Protein AF-A2G812-F1 (afdb_monomer_lite)

Structure (mmCIF, N/CA/C/O backbone):
data_AF-A2G812-F1
#
_entry.id   AF-A2G812-F1
#
loop_
_atom_site.group_PDB
_atom_site.id
_atom_site.type_symbol
_atom_site.label_atom_id
_atom_site.label_alt_id
_atom_site.label_comp_id
_atom_site.label_asym_id
_atom_site.label_entity_id
_atom_site.label_seq_id
_atom_site.pdbx_PDB_ins_code
_atom_site.Cartn_x
_atom_site.Cartn_y
_atom_site.Cartn_z
_atom_site.occupancy
_atom_site.B_iso_or_equiv
_atom_site.auth_seq_id
_atom_site.auth_comp_id
_atom_site.auth_asym_id
_atom_site.auth_atom_id
_atom_site.pdbx_PDB_model_num
ATOM 1 N N . MET A 1 1 ? 51.734 11.762 -31.014 1.00 43.81 1 MET A N 1
ATOM 2 C CA . MET A 1 1 ? 50.982 11.087 -29.930 1.00 43.81 1 MET A CA 1
ATOM 3 C C . MET A 1 1 ? 51.875 10.677 -28.762 1.00 43.81 1 MET A C 1
ATOM 5 O O . MET A 1 1 ? 51.484 10.942 -27.637 1.00 43.81 1 MET A O 1
ATOM 9 N N . LEU A 1 2 ? 53.076 10.134 -29.000 1.00 36.81 2 LEU A N 1
ATOM 10 C CA . LEU A 1 2 ? 54.017 9.715 -27.944 1.00 36.81 2 LEU A CA 1
ATOM 11 C C . LEU A 1 2 ? 54.437 10.830 -26.955 1.00 36.81 2 LEU A C 1
ATOM 13 O O . LEU A 1 2 ? 54.529 10.582 -25.761 1.00 36.81 2 LEU A O 1
ATOM 17 N N . LEU A 1 3 ? 54.588 12.079 -27.411 1.00 36.97 3 LEU A N 1
ATOM 18 C CA . LEU A 1 3 ? 55.000 13.215 -26.562 1.00 36.97 3 LEU A CA 1
ATOM 19 C C . LEU A 1 3 ? 53.908 13.722 -25.595 1.00 36.97 3 LEU A C 1
ATOM 21 O O . LEU A 1 3 ? 54.221 14.266 -24.543 1.00 36.97 3 LEU A O 1
ATOM 25 N N . ILE A 1 4 ? 52.627 13.533 -25.934 1.00 43.28 4 ILE A N 1
ATOM 26 C CA . ILE A 1 4 ? 51.493 13.957 -25.087 1.00 43.28 4 ILE A CA 1
ATOM 27 C C . ILE A 1 4 ? 51.248 12.929 -23.974 1.00 43.28 4 ILE A C 1
ATOM 29 O O . ILE A 1 4 ? 50.919 13.307 -22.855 1.00 43.28 4 ILE A O 1
ATOM 33 N N . LEU A 1 5 ? 51.486 11.642 -24.254 1.00 40.38 5 LEU A N 1
ATOM 34 C CA . LEU A 1 5 ? 51.419 10.571 -23.255 1.00 40.38 5 LEU A CA 1
ATOM 35 C C . LEU A 1 5 ? 52.590 10.630 -22.260 1.00 40.38 5 LEU A C 1
ATOM 37 O O . LEU A 1 5 ? 52.376 10.413 -21.072 1.00 40.38 5 LEU A O 1
ATOM 41 N N . ALA A 1 6 ? 53.794 11.018 -22.701 1.00 42.47 6 ALA A N 1
ATOM 42 C CA . ALA A 1 6 ? 54.941 11.213 -21.806 1.00 42.47 6 ALA A CA 1
ATOM 43 C C . ALA A 1 6 ? 54.729 12.365 -20.800 1.00 42.47 6 ALA A C 1
ATOM 45 O O . ALA A 1 6 ? 55.117 12.251 -19.641 1.00 42.47 6 ALA A O 1
ATOM 46 N N . LEU A 1 7 ? 54.054 13.448 -21.211 1.00 42.94 7 LEU A N 1
ATOM 47 C CA . LEU A 1 7 ? 53.718 14.569 -20.321 1.00 42.94 7 LEU A CA 1
ATOM 48 C C . LEU A 1 7 ? 52.598 14.232 -19.325 1.00 42.94 7 LEU A C 1
ATOM 50 O O . LEU A 1 7 ? 52.597 14.763 -18.220 1.00 42.94 7 LEU A O 1
ATOM 54 N N . PHE A 1 8 ? 51.679 13.333 -19.689 1.00 45.22 8 PHE A N 1
ATOM 55 C CA . PHE A 1 8 ? 50.648 12.836 -18.773 1.00 45.22 8 PHE A CA 1
ATOM 56 C C . PHE A 1 8 ? 51.218 11.827 -17.761 1.00 45.22 8 PHE A C 1
ATOM 58 O O . PHE A 1 8 ? 50.814 11.829 -16.604 1.00 45.22 8 PHE A O 1
ATOM 65 N N . SER A 1 9 ? 52.206 11.019 -18.166 1.00 43.03 9 SER A N 1
ATOM 66 C CA . SER A 1 9 ? 52.893 10.075 -17.273 1.00 43.03 9 SER A CA 1
ATOM 67 C C . SER A 1 9 ? 53.779 10.768 -16.233 1.00 43.03 9 SER A C 1
ATOM 69 O O . SER A 1 9 ? 53.899 10.255 -15.127 1.00 43.03 9 SER A O 1
ATOM 71 N N . LEU A 1 10 ? 54.379 11.920 -16.559 1.00 43.88 10 LEU A N 1
ATOM 72 C CA . LEU A 1 10 ? 55.191 12.690 -15.605 1.00 43.88 10 LEU A CA 1
ATOM 73 C C . LEU A 1 10 ? 54.342 13.480 -14.593 1.00 43.88 10 LEU A C 1
ATOM 75 O O . LEU A 1 10 ? 54.826 13.823 -13.520 1.00 43.88 10 LEU A O 1
ATOM 79 N N . ALA A 1 11 ? 53.090 13.796 -14.940 1.00 45.25 11 ALA A N 1
ATOM 80 C CA . ALA A 1 11 ? 52.176 14.527 -14.062 1.00 45.25 11 ALA A CA 1
ATOM 81 C C . ALA A 1 11 ? 51.572 13.638 -12.961 1.00 45.25 11 ALA A C 1
ATOM 83 O O . ALA A 1 11 ? 51.227 14.148 -11.903 1.00 45.25 11 ALA A O 1
ATOM 84 N N . ASN A 1 12 ? 51.496 12.323 -13.192 1.00 47.66 12 ASN A N 1
ATOM 85 C CA . ASN A 1 12 ? 50.931 11.353 -12.248 1.00 47.66 12 ASN A CA 1
ATOM 86 C C . ASN A 1 12 ? 51.961 10.732 -11.284 1.00 47.66 12 ASN A C 1
ATOM 88 O O . ASN A 1 12 ? 51.583 9.881 -10.487 1.00 47.66 12 ASN A O 1
ATOM 92 N N . SER A 1 13 ? 53.245 11.108 -11.345 1.00 43.53 13 SER A N 1
ATOM 93 C CA . SER A 1 13 ? 54.305 10.513 -10.509 1.00 43.53 13 SER A CA 1
ATOM 94 C C . SER A 1 13 ? 54.804 11.414 -9.370 1.00 43.53 13 SER A C 1
ATOM 96 O O . SER A 1 13 ? 55.868 11.148 -8.824 1.00 43.53 13 SER A O 1
ATOM 98 N N . TYR A 1 14 ? 54.098 12.501 -9.046 1.00 46.91 14 TYR A N 1
ATOM 99 C CA . TYR A 1 14 ? 54.535 13.502 -8.057 1.00 46.91 14 TYR A CA 1
ATOM 100 C C . TYR A 1 14 ? 53.420 13.876 -7.072 1.00 46.91 14 TYR A C 1
ATOM 102 O O . TYR A 1 14 ? 53.244 15.042 -6.723 1.00 46.91 14 TYR A O 1
ATOM 110 N N . GLU A 1 15 ? 52.646 12.882 -6.646 1.00 47.28 15 GLU A N 1
ATOM 111 C CA . GLU A 1 15 ? 51.591 13.050 -5.647 1.00 47.28 15 GLU A CA 1
ATOM 112 C C . GLU A 1 15 ? 51.888 12.196 -4.411 1.00 47.28 15 GLU A C 1
ATOM 114 O O . GLU A 1 15 ? 51.063 11.409 -3.978 1.00 47.28 15 GLU A O 1
ATOM 119 N N . GLU A 1 16 ? 53.095 12.330 -3.862 1.00 46.75 16 GLU A N 1
ATOM 120 C CA . GLU A 1 16 ? 53.381 11.982 -2.471 1.00 46.75 16 GLU A CA 1
ATOM 121 C C . GLU A 1 16 ? 54.582 12.813 -1.988 1.00 46.75 16 GLU A C 1
ATOM 123 O O . GLU A 1 16 ? 55.588 12.951 -2.684 1.00 46.75 16 GLU A O 1
ATOM 128 N N . ASP A 1 17 ? 54.408 13.387 -0.798 1.00 41.75 17 ASP A N 1
ATOM 129 C CA . ASP A 1 17 ? 55.402 13.998 0.087 1.00 41.75 17 ASP A CA 1
ATOM 130 C C . ASP A 1 17 ? 55.778 15.502 -0.025 1.00 41.75 17 ASP A C 1
ATOM 132 O O . ASP A 1 17 ? 56.361 16.013 -0.978 1.00 41.75 17 ASP A O 1
ATOM 136 N N . TYR A 1 18 ? 55.491 16.167 1.105 1.00 42.47 18 TYR A N 1
ATOM 137 C CA . TYR A 1 18 ? 55.940 17.462 1.637 1.00 42.47 18 TYR A CA 1
ATOM 138 C C . TYR A 1 18 ? 55.363 18.781 1.084 1.00 42.47 18 TYR A C 1
ATOM 140 O O . TYR A 1 18 ? 55.894 19.466 0.210 1.00 42.47 18 TYR A O 1
ATOM 148 N N . PHE A 1 19 ? 54.310 19.214 1.789 1.00 49.81 19 PHE A N 1
ATOM 149 C CA . PHE A 1 19 ? 53.976 20.610 2.078 1.00 49.81 19 PHE A CA 1
ATOM 150 C C . PHE A 1 19 ? 55.204 21.377 2.610 1.00 49.81 19 PHE A C 1
ATOM 152 O O . PHE A 1 19 ? 55.874 20.879 3.510 1.00 49.81 19 PHE A O 1
ATOM 159 N N . MET A 1 20 ? 55.406 22.604 2.102 1.00 46.94 20 MET A N 1
ATOM 160 C CA . MET A 1 20 ? 56.191 23.744 2.646 1.00 46.94 20 MET A CA 1
ATOM 161 C C . MET A 1 20 ? 57.204 24.430 1.694 1.00 46.94 20 MET A C 1
ATOM 163 O O . MET A 1 20 ? 57.990 25.256 2.144 1.00 46.94 20 MET A O 1
ATOM 167 N N . GLU A 1 21 ? 57.130 24.239 0.368 1.00 51.22 21 GLU A N 1
ATOM 168 C CA . GLU A 1 21 ? 57.882 25.081 -0.603 1.00 51.22 21 GLU A CA 1
ATOM 169 C C . GLU A 1 21 ? 57.055 25.476 -1.857 1.00 51.22 21 GLU A C 1
ATOM 171 O O . GLU A 1 21 ? 57.544 25.677 -2.973 1.00 51.22 21 GLU A O 1
ATOM 176 N N . GLU A 1 22 ? 55.736 25.591 -1.683 1.00 50.50 22 GLU A N 1
ATOM 177 C CA . GLU A 1 22 ? 54.753 25.475 -2.772 1.00 50.50 22 GLU A CA 1
ATOM 178 C C . GLU A 1 22 ? 54.627 26.698 -3.707 1.00 50.50 22 GLU A C 1
ATOM 180 O O . GLU A 1 22 ? 54.170 26.573 -4.846 1.00 50.50 22 GLU A O 1
ATOM 185 N N . ASN A 1 23 ? 55.055 27.895 -3.293 1.00 57.88 23 ASN A N 1
ATOM 186 C CA . ASN A 1 23 ? 54.782 29.122 -4.061 1.00 57.88 23 ASN A CA 1
ATOM 187 C C . ASN A 1 23 ? 55.841 29.444 -5.131 1.00 57.88 23 ASN A C 1
ATOM 189 O O . ASN A 1 23 ? 55.522 30.038 -6.170 1.00 57.88 23 ASN A O 1
ATOM 193 N N . GLY A 1 24 ? 57.096 29.038 -4.916 1.00 63.38 24 GLY A N 1
ATOM 194 C CA . GLY A 1 24 ? 58.199 29.276 -5.852 1.00 63.38 24 GLY A CA 1
ATOM 195 C C . GLY A 1 24 ? 58.202 28.287 -7.019 1.00 63.38 24 GLY A C 1
ATOM 196 O O . GLY A 1 24 ? 58.285 28.691 -8.188 1.00 63.38 24 GLY A O 1
ATOM 197 N N . LEU A 1 25 ? 58.049 26.995 -6.710 1.00 55.75 25 LEU A N 1
ATOM 198 C CA . LEU A 1 25 ? 58.062 25.921 -7.703 1.00 55.75 25 LEU A CA 1
ATOM 199 C C . LEU A 1 25 ? 56.838 25.990 -8.626 1.00 55.75 25 LEU A C 1
ATOM 201 O O . LEU A 1 25 ? 56.998 25.953 -9.846 1.00 55.75 25 LEU A O 1
ATOM 205 N N . ARG A 1 26 ? 55.630 26.216 -8.080 1.00 56.16 26 ARG A N 1
ATOM 206 C CA . ARG A 1 26 ? 54.396 26.368 -8.879 1.00 56.16 26 ARG A CA 1
ATOM 207 C C . ARG A 1 26 ? 54.470 27.536 -9.861 1.00 56.16 26 ARG A C 1
ATOM 209 O O . ARG A 1 26 ? 54.040 27.396 -11.007 1.00 56.16 26 ARG A O 1
ATOM 216 N N . LYS A 1 27 ? 55.057 28.679 -9.475 1.00 63.03 27 LYS A N 1
ATOM 217 C CA . LYS A 1 27 ? 55.262 29.816 -10.397 1.00 63.03 27 LYS A CA 1
ATOM 218 C C . LYS A 1 27 ? 56.242 29.474 -11.522 1.00 63.03 27 LYS A C 1
ATOM 220 O O . LYS A 1 27 ? 55.971 29.815 -12.676 1.00 63.03 27 LYS A O 1
ATOM 225 N N . LYS A 1 28 ? 57.353 28.794 -11.214 1.00 68.56 28 LYS A N 1
ATOM 226 C CA . LYS A 1 28 ? 58.337 28.358 -12.223 1.00 68.56 28 LYS A CA 1
ATOM 227 C C . LYS A 1 28 ? 57.743 27.318 -13.179 1.00 68.56 28 LYS A C 1
ATOM 229 O O . LYS A 1 28 ? 57.865 27.493 -14.390 1.00 68.56 28 LYS A O 1
ATOM 234 N N . LEU A 1 29 ? 57.019 26.326 -12.658 1.00 59.91 29 LEU A N 1
ATOM 235 C CA . LEU A 1 29 ? 56.300 25.316 -13.441 1.00 59.91 29 LEU A CA 1
ATOM 236 C C . LEU A 1 29 ? 55.238 25.951 -14.341 1.00 59.91 29 LEU A C 1
ATOM 238 O O . LEU A 1 29 ? 55.250 25.722 -15.546 1.00 59.91 29 LEU A O 1
ATOM 242 N N . LYS A 1 30 ? 54.384 26.839 -13.819 1.00 62.38 30 LYS A N 1
ATOM 243 C CA . LYS A 1 30 ? 53.360 27.529 -14.624 1.00 62.38 30 LYS A CA 1
ATOM 244 C C . LYS A 1 30 ? 53.982 28.364 -15.750 1.00 62.38 30 LYS A C 1
ATOM 246 O O . LYS A 1 30 ? 53.477 28.361 -16.872 1.00 62.38 30 LYS A O 1
ATOM 251 N N . LYS A 1 31 ? 55.114 29.031 -15.488 1.00 70.94 31 LYS A N 1
ATOM 252 C CA . LYS A 1 31 ? 55.869 29.782 -16.505 1.00 70.94 31 LYS A CA 1
ATOM 253 C C . LYS A 1 31 ? 56.491 28.853 -17.555 1.00 70.94 31 LYS A C 1
ATOM 255 O O . LYS A 1 31 ? 56.443 29.179 -18.740 1.00 70.94 31 LYS A O 1
ATOM 260 N N . ALA A 1 32 ? 57.018 27.697 -17.148 1.00 65.75 32 ALA A N 1
ATOM 261 C CA . ALA A 1 32 ? 57.543 26.679 -18.056 1.00 65.75 32 ALA A CA 1
ATOM 262 C C . ALA A 1 32 ? 56.437 26.072 -18.938 1.00 65.75 32 ALA A C 1
ATOM 264 O O . ALA A 1 32 ? 56.604 26.019 -20.154 1.00 65.75 32 ALA A O 1
ATOM 265 N N . PHE A 1 33 ? 55.276 25.734 -18.367 1.00 60.00 33 PHE A N 1
ATOM 266 C CA . PHE A 1 33 ? 54.109 25.242 -19.107 1.00 60.00 33 PHE A CA 1
ATOM 267 C C . PHE A 1 33 ? 53.562 26.272 -20.096 1.00 60.00 33 PHE A C 1
ATOM 269 O O . PHE A 1 33 ? 53.269 25.922 -21.234 1.00 60.00 33 PHE A O 1
ATOM 276 N N . MET A 1 34 ? 53.485 27.552 -19.719 1.00 66.50 34 MET A N 1
ATOM 277 C CA . MET A 1 34 ? 53.069 28.616 -20.643 1.00 66.50 34 MET A CA 1
ATOM 278 C C . MET A 1 34 ? 54.060 28.785 -21.803 1.00 66.50 34 MET A C 1
ATOM 280 O O . MET A 1 34 ? 53.653 28.947 -22.953 1.00 66.50 34 MET A O 1
ATOM 284 N N . LYS A 1 35 ? 55.368 28.694 -21.528 1.00 68.50 35 LYS A N 1
ATOM 285 C CA . LYS A 1 35 ? 56.416 28.791 -22.555 1.00 68.50 35 LYS A CA 1
ATOM 286 C C . LYS A 1 35 ? 56.406 27.572 -23.487 1.00 68.50 35 LYS A C 1
ATOM 288 O O . LYS A 1 35 ? 56.513 27.739 -24.701 1.00 68.50 35 LYS A O 1
ATOM 293 N N . ALA A 1 36 ? 56.203 26.375 -22.936 1.00 58.41 36 ALA A N 1
ATOM 294 C CA . ALA A 1 36 ? 56.034 25.136 -23.691 1.00 58.41 36 ALA A CA 1
ATOM 295 C C . ALA A 1 36 ? 54.750 25.162 -24.535 1.00 58.41 36 ALA A C 1
ATOM 297 O O . ALA A 1 36 ? 54.796 24.843 -25.719 1.00 58.41 36 ALA A O 1
ATOM 298 N N . GLY A 1 37 ? 53.632 25.642 -23.983 1.00 60.81 37 GLY A N 1
ATOM 299 C CA . GLY A 1 37 ? 52.378 25.841 -24.710 1.00 60.81 37 GLY A CA 1
ATOM 300 C C . GLY A 1 37 ? 52.534 26.814 -25.880 1.00 60.81 37 GLY A C 1
ATOM 301 O O . GLY A 1 37 ? 52.096 26.522 -26.991 1.00 60.81 37 GLY A O 1
ATOM 302 N N . HIS A 1 38 ? 53.250 27.925 -25.681 1.00 67.50 38 HIS A N 1
ATOM 303 C CA . HIS A 1 38 ? 53.577 28.853 -26.764 1.00 67.50 38 HIS A CA 1
ATOM 304 C C . HIS A 1 38 ? 54.480 28.234 -27.836 1.00 67.50 38 HIS A C 1
ATOM 306 O O . HIS A 1 38 ? 54.277 28.493 -29.024 1.00 67.50 38 HIS A O 1
ATOM 312 N N . ALA A 1 39 ? 55.460 27.416 -27.445 1.00 63.28 39 ALA A N 1
ATOM 313 C CA . ALA A 1 39 ? 56.329 26.710 -28.383 1.00 63.28 39 ALA A CA 1
ATOM 314 C C . ALA A 1 39 ? 55.543 25.671 -29.199 1.00 63.28 39 ALA A C 1
ATOM 316 O O . ALA A 1 39 ? 55.627 25.668 -30.425 1.00 63.28 39 ALA A O 1
ATOM 317 N N . VAL A 1 40 ? 54.698 24.868 -28.548 1.00 56.31 40 VAL A N 1
ATOM 318 C CA . VAL A 1 40 ? 53.800 23.903 -29.202 1.00 56.31 40 VAL A CA 1
ATOM 319 C C . VAL A 1 40 ? 52.823 24.613 -30.137 1.00 56.31 40 VAL A C 1
ATOM 321 O O . VAL A 1 40 ? 52.596 24.147 -31.252 1.00 56.31 40 VAL A O 1
ATOM 324 N N . HIS A 1 41 ? 52.296 25.775 -29.745 1.00 64.88 41 HIS A N 1
ATOM 325 C CA . HIS A 1 41 ? 51.412 26.553 -30.605 1.00 64.88 41 HIS A CA 1
ATOM 326 C C . HIS A 1 41 ? 52.142 27.108 -31.835 1.00 64.88 41 HIS A C 1
ATOM 328 O O . HIS A 1 41 ? 51.621 27.007 -32.945 1.00 64.88 41 HIS A O 1
ATOM 334 N N . LYS A 1 42 ? 53.372 27.620 -31.677 1.00 67.56 42 LYS A N 1
ATOM 335 C CA . LYS A 1 42 ? 54.209 28.071 -32.803 1.00 67.56 42 LYS A CA 1
ATOM 336 C C . LYS A 1 42 ? 54.554 26.927 -33.753 1.00 67.56 42 LYS A C 1
ATOM 338 O O . LYS A 1 42 ? 54.420 27.096 -34.963 1.00 67.56 42 LYS A O 1
ATOM 343 N N . VAL A 1 43 ? 54.931 25.761 -33.225 1.00 61.16 43 VAL A N 1
ATOM 344 C CA . VAL A 1 43 ? 55.205 24.560 -34.029 1.00 61.16 43 VAL A CA 1
ATOM 345 C C . VAL A 1 43 ? 53.936 24.099 -34.744 1.00 61.16 43 VAL A C 1
ATOM 347 O O . VAL A 1 43 ? 53.963 23.887 -35.952 1.00 61.16 43 VAL A O 1
ATOM 350 N N . GLY A 1 44 ? 52.795 24.049 -34.054 1.00 55.06 44 GLY A N 1
ATOM 351 C CA . GLY A 1 44 ? 51.500 23.745 -34.663 1.00 55.06 44 GLY A CA 1
ATOM 352 C C . GLY A 1 44 ? 51.123 24.735 -35.768 1.00 55.06 44 GLY A C 1
ATOM 353 O O . GLY A 1 44 ? 50.632 24.330 -36.818 1.00 55.06 44 GLY A O 1
ATOM 354 N N . HIS A 1 45 ? 51.419 26.024 -35.588 1.00 67.12 45 HIS A N 1
ATOM 355 C CA . HIS A 1 45 ? 51.162 27.059 -36.586 1.00 67.12 45 HIS A CA 1
ATOM 356 C C . HIS A 1 45 ? 52.117 26.968 -37.791 1.00 67.12 45 HIS A C 1
ATOM 358 O O . HIS A 1 45 ? 51.704 27.241 -38.922 1.00 67.12 45 HIS A O 1
ATOM 364 N N . ALA A 1 46 ? 53.374 26.570 -37.581 1.00 63.19 46 ALA A N 1
ATOM 365 C CA . ALA A 1 46 ? 54.344 26.320 -38.646 1.00 63.19 46 ALA A CA 1
ATOM 366 C C . ALA A 1 46 ? 53.966 25.070 -39.456 1.00 63.19 46 ALA A C 1
ATOM 368 O O . ALA A 1 46 ? 53.854 25.136 -40.679 1.00 63.19 46 ALA A O 1
ATOM 369 N N . VAL A 1 47 ? 53.639 23.967 -38.777 1.00 52.25 47 VAL A N 1
ATOM 370 C CA . VAL A 1 47 ? 53.124 22.742 -39.403 1.00 52.25 47 VAL A CA 1
ATOM 371 C C . VAL A 1 47 ? 51.820 23.030 -40.140 1.00 52.25 47 VAL A C 1
ATOM 373 O O . VAL A 1 47 ? 51.652 22.580 -41.269 1.00 52.25 47 VAL A O 1
ATOM 376 N N . HIS A 1 48 ? 50.916 23.842 -39.582 1.00 58.62 48 HIS A N 1
ATOM 377 C CA . HIS A 1 48 ? 49.711 24.274 -40.288 1.00 58.62 48 HIS A CA 1
ATOM 378 C C . HIS A 1 48 ? 50.053 25.095 -41.537 1.00 58.62 48 HIS A C 1
ATOM 380 O O . HIS A 1 48 ? 49.464 24.860 -42.583 1.00 58.62 48 HIS A O 1
ATOM 386 N N . LYS A 1 49 ? 51.023 26.018 -41.486 1.00 65.12 49 LYS A N 1
ATOM 387 C CA . LYS A 1 49 ? 51.458 26.780 -42.672 1.00 65.12 49 LYS A CA 1
ATOM 388 C C . LYS A 1 49 ? 52.048 25.890 -43.771 1.00 65.12 49 LYS A C 1
ATOM 390 O O . LYS A 1 49 ? 51.795 26.179 -44.933 1.00 65.12 49 LYS A O 1
ATOM 395 N N . ILE A 1 50 ? 52.762 24.819 -43.420 1.00 62.84 50 ILE A N 1
ATOM 396 C CA . ILE A 1 50 ? 53.360 23.865 -44.375 1.00 62.84 50 ILE A CA 1
ATOM 397 C C . ILE A 1 50 ? 52.310 22.888 -44.923 1.00 62.84 50 ILE A C 1
ATOM 399 O O . ILE A 1 50 ? 52.262 22.604 -46.116 1.00 62.84 50 ILE A O 1
ATOM 403 N N . THR A 1 51 ? 51.410 22.402 -44.070 1.00 49.06 51 THR A N 1
ATOM 404 C CA . THR A 1 51 ? 50.386 21.421 -44.460 1.00 49.06 51 THR A CA 1
ATOM 405 C C . THR A 1 51 ? 49.196 22.060 -45.165 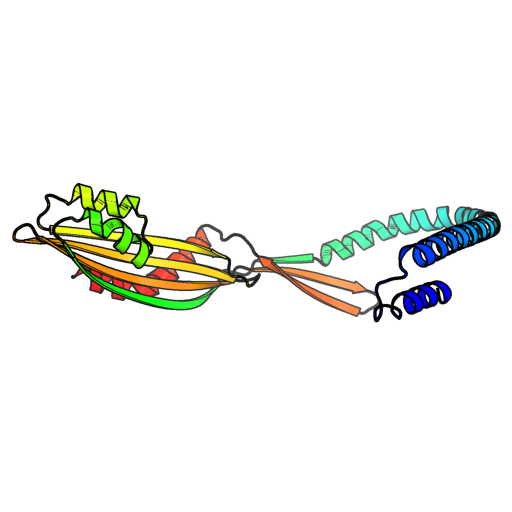1.00 49.06 51 THR A C 1
ATOM 407 O O . THR A 1 51 ? 48.587 21.421 -46.015 1.00 49.06 51 THR A O 1
ATOM 410 N N . LYS A 1 52 ? 48.844 23.317 -44.879 1.00 60.84 52 LYS A N 1
ATOM 411 C CA . LYS A 1 52 ? 47.731 24.045 -45.513 1.00 60.84 52 LYS A CA 1
ATOM 412 C C . LYS A 1 52 ? 47.835 24.145 -47.046 1.00 60.84 52 LYS A C 1
ATOM 414 O O . LYS A 1 52 ? 46.814 23.899 -47.687 1.00 60.84 52 LYS A O 1
ATOM 419 N N . PRO A 1 53 ? 48.981 24.472 -47.674 1.00 65.00 53 PRO A N 1
ATOM 420 C CA . PRO A 1 53 ? 49.103 24.500 -49.133 1.00 65.00 53 PRO A CA 1
ATOM 421 C C . PRO A 1 53 ? 49.050 23.111 -49.774 1.00 65.00 53 PRO A C 1
ATOM 423 O O . PRO A 1 53 ? 48.675 23.029 -50.933 1.00 65.00 53 PRO A O 1
ATOM 426 N N . ILE A 1 54 ? 49.339 22.034 -49.035 1.00 60.72 54 ILE A N 1
ATOM 427 C CA . ILE A 1 54 ? 49.238 20.644 -49.518 1.00 60.72 54 ILE A CA 1
ATOM 428 C C . ILE A 1 54 ? 47.810 20.108 -49.328 1.00 60.72 54 ILE A C 1
ATOM 430 O O . ILE A 1 54 ? 47.201 19.529 -50.222 1.00 60.72 54 ILE A O 1
ATOM 434 N N . THR A 1 55 ? 47.215 20.364 -48.166 1.00 56.06 55 THR A N 1
ATOM 435 C CA . THR A 1 55 ? 45.866 19.902 -47.819 1.00 56.06 55 THR A CA 1
ATOM 436 C C . THR A 1 55 ? 44.774 20.675 -48.547 1.00 56.06 55 THR A C 1
ATOM 438 O O . THR A 1 55 ? 43.751 20.086 -48.866 1.00 56.06 55 THR A O 1
ATOM 441 N N . ARG A 1 56 ? 44.951 21.967 -48.858 1.00 67.31 56 ARG A N 1
ATOM 442 C CA . ARG A 1 56 ? 43.968 22.765 -49.618 1.00 67.31 56 ARG A CA 1
ATOM 443 C C . ARG A 1 56 ? 43.676 22.232 -51.029 1.00 67.31 56 ARG A C 1
ATOM 445 O O . ARG A 1 56 ? 42.491 22.107 -51.334 1.00 67.31 56 ARG A O 1
ATOM 452 N N . PRO A 1 57 ? 44.662 21.941 -51.897 1.00 68.38 57 PRO A N 1
ATOM 453 C CA . PRO A 1 57 ? 44.408 21.390 -53.226 1.00 68.38 57 PRO A CA 1
ATOM 454 C C . PRO A 1 57 ? 43.838 19.977 -53.135 1.00 68.38 57 PRO A C 1
ATOM 456 O O . PRO A 1 57 ? 42.828 19.702 -53.774 1.00 68.38 57 PRO A O 1
ATOM 459 N N . ILE A 1 58 ? 44.364 19.133 -52.241 1.00 60.38 58 ILE A N 1
ATOM 460 C CA . ILE A 1 58 ? 43.804 17.797 -51.987 1.00 60.38 58 ILE A CA 1
ATOM 461 C C . ILE A 1 58 ? 42.348 17.908 -51.527 1.00 60.38 58 ILE A C 1
ATOM 463 O O . ILE A 1 58 ? 41.486 17.206 -52.042 1.00 60.38 58 ILE A O 1
ATOM 467 N N . GLN A 1 59 ? 42.019 18.834 -50.623 1.00 58.88 59 GLN A N 1
ATOM 468 C CA . GLN A 1 59 ? 40.640 19.109 -50.217 1.00 58.88 59 GLN A CA 1
ATOM 469 C C . GLN A 1 59 ? 39.793 19.667 -51.361 1.00 58.88 59 GLN A C 1
ATOM 471 O O . GLN A 1 59 ? 38.611 19.356 -51.417 1.00 58.88 59 GLN A O 1
ATOM 476 N N . LYS A 1 60 ? 40.339 20.491 -52.261 1.00 67.12 60 LYS A N 1
ATOM 477 C CA . LYS A 1 60 ? 39.607 20.989 -53.438 1.00 67.12 60 LYS A CA 1
ATOM 478 C C . LYS A 1 60 ? 39.290 19.870 -54.431 1.00 67.12 60 LYS A C 1
ATOM 480 O O . LYS A 1 60 ? 38.201 19.890 -54.985 1.00 67.12 60 LYS A O 1
ATOM 485 N N . ILE A 1 61 ? 40.186 18.897 -54.597 1.00 65.44 61 ILE A N 1
ATOM 486 C CA . ILE A 1 61 ? 39.997 17.724 -55.466 1.00 65.44 61 ILE A CA 1
ATOM 487 C C . ILE A 1 61 ? 39.052 16.707 -54.810 1.00 65.44 61 ILE A C 1
ATOM 489 O O . ILE A 1 61 ? 38.152 16.172 -55.447 1.00 65.44 61 ILE A O 1
ATOM 493 N N . THR A 1 62 ? 39.195 16.474 -53.505 1.00 50.00 62 THR A N 1
ATOM 494 C CA . THR A 1 62 ? 38.411 15.458 -52.784 1.00 50.00 62 THR A CA 1
ATOM 495 C C . THR A 1 62 ? 37.032 15.948 -52.349 1.00 50.00 62 THR A C 1
ATOM 497 O O . THR A 1 62 ? 36.091 15.165 -52.371 1.00 50.00 62 THR A O 1
ATOM 500 N N . LYS A 1 63 ? 36.832 17.227 -51.996 1.00 67.75 63 LYS A N 1
ATOM 501 C CA . LYS A 1 63 ? 35.508 17.773 -51.615 1.00 67.75 63 LYS A CA 1
ATOM 502 C C . LYS A 1 63 ? 34.391 17.515 -52.636 1.00 67.75 63 LYS A C 1
ATOM 504 O O . LYS A 1 63 ? 33.312 17.129 -52.177 1.00 67.75 63 LYS A O 1
ATOM 509 N N . PRO A 1 64 ? 34.574 17.735 -53.954 1.00 69.50 64 PRO A N 1
ATOM 510 C CA . PRO A 1 64 ? 33.526 17.482 -54.939 1.00 69.50 64 PRO A CA 1
ATOM 511 C C . PRO A 1 64 ? 33.215 15.993 -55.103 1.00 69.50 64 PRO A C 1
ATOM 513 O O . PRO A 1 64 ? 32.109 15.685 -55.512 1.00 69.50 64 PRO A O 1
AT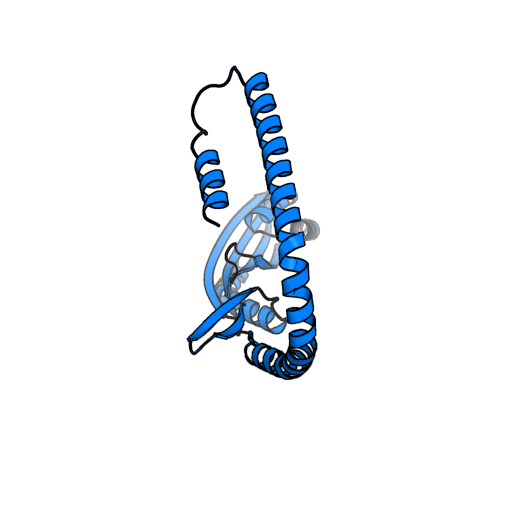OM 516 N N . ILE A 1 65 ? 34.120 15.088 -54.716 1.00 67.94 65 ILE A N 1
ATOM 517 C CA . ILE A 1 65 ? 33.905 13.630 -54.718 1.00 67.94 65 ILE A CA 1
ATOM 518 C C . ILE A 1 65 ? 33.256 13.177 -53.399 1.00 67.94 65 ILE A C 1
ATOM 520 O O . ILE A 1 65 ? 32.278 12.436 -53.372 1.00 67.94 65 ILE A O 1
ATOM 524 N N . VAL A 1 66 ? 33.742 13.685 -52.267 1.00 65.56 66 VAL A N 1
ATOM 525 C CA . VAL A 1 66 ? 33.273 13.312 -50.927 1.00 65.56 66 VAL A CA 1
ATOM 526 C C . VAL A 1 66 ? 31.868 13.850 -50.649 1.00 65.56 66 VAL A C 1
ATOM 528 O O . VAL A 1 66 ? 31.084 13.179 -49.984 1.00 65.56 66 VAL A O 1
ATOM 531 N N . LYS A 1 67 ? 31.504 15.044 -51.140 1.00 70.62 67 LYS A N 1
ATOM 532 C CA . LYS A 1 67 ? 30.148 15.605 -50.969 1.00 70.62 67 LYS A CA 1
ATOM 533 C C . LYS A 1 67 ? 29.035 14.716 -51.554 1.00 70.62 67 LYS A C 1
ATOM 535 O O . LYS A 1 67 ? 28.104 14.427 -50.799 1.00 70.62 67 LYS A O 1
ATOM 540 N N . PRO A 1 68 ? 29.070 14.306 -52.836 1.00 69.81 68 PRO A N 1
ATOM 541 C CA . PRO A 1 68 ? 28.039 13.453 -53.421 1.00 69.81 68 PRO A CA 1
ATOM 542 C C . PRO A 1 68 ? 28.035 12.065 -52.783 1.00 69.81 68 PRO A C 1
ATOM 544 O O . PRO A 1 68 ? 26.969 11.600 -52.392 1.00 69.81 68 PRO A O 1
ATOM 547 N N . VAL A 1 69 ? 29.205 11.466 -52.532 1.00 69.94 69 VAL A N 1
ATOM 548 C CA . VAL A 1 69 ? 29.298 10.186 -51.807 1.00 69.94 69 VAL A CA 1
ATOM 549 C C . VAL A 1 69 ? 28.667 10.300 -50.417 1.00 69.94 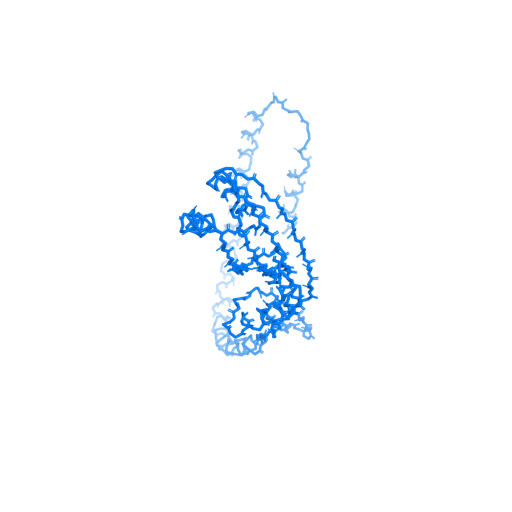69 VAL A C 1
ATOM 551 O O . VAL A 1 69 ? 27.853 9.471 -50.029 1.00 69.94 69 VAL A O 1
ATOM 554 N N . ARG A 1 70 ? 28.940 11.372 -49.668 1.00 67.38 70 ARG A N 1
ATOM 555 C CA . ARG A 1 70 ? 28.323 11.598 -48.352 1.00 67.38 70 ARG A CA 1
ATOM 556 C C . ARG A 1 70 ? 26.815 11.826 -48.448 1.00 67.38 70 ARG A C 1
ATOM 558 O O . ARG A 1 70 ? 26.102 11.388 -47.550 1.00 67.38 70 ARG A O 1
ATOM 565 N N . LYS A 1 71 ? 26.321 12.490 -49.500 1.00 69.44 71 LYS A N 1
ATOM 566 C CA . LYS A 1 71 ? 24.878 12.646 -49.756 1.00 69.44 71 LYS A CA 1
ATOM 567 C C . LYS A 1 71 ? 24.203 11.308 -50.070 1.00 69.44 71 LYS A C 1
ATOM 569 O O . LYS A 1 71 ? 23.096 11.109 -49.591 1.00 69.44 71 LYS A O 1
ATOM 574 N N . LEU A 1 72 ? 24.873 10.401 -50.784 1.00 67.12 72 LEU A N 1
ATOM 575 C CA . LEU A 1 72 ? 24.376 9.052 -51.091 1.00 67.12 72 LEU A CA 1
ATOM 576 C C . LEU A 1 72 ? 24.432 8.113 -49.877 1.00 67.12 72 LEU A C 1
ATOM 578 O O . LEU A 1 72 ? 23.499 7.361 -49.618 1.00 67.12 72 LEU A O 1
ATOM 582 N N . VAL A 1 73 ? 25.496 8.195 -49.076 1.00 69.31 73 VAL A N 1
ATOM 583 C CA . VAL A 1 73 ? 25.693 7.320 -47.909 1.00 69.31 73 VAL A CA 1
ATOM 584 C C . VAL A 1 73 ? 24.868 7.774 -46.700 1.00 69.31 73 VAL A C 1
ATOM 586 O O . VAL A 1 73 ? 24.511 6.952 -45.862 1.00 69.31 73 VAL A O 1
ATOM 589 N N . ARG A 1 74 ? 24.524 9.065 -46.574 1.00 71.81 74 ARG A N 1
ATOM 590 C CA . ARG A 1 74 ? 23.719 9.584 -45.450 1.00 71.81 74 ARG A CA 1
ATOM 591 C C . ARG A 1 74 ? 22.336 8.923 -45.307 1.00 71.81 74 ARG A C 1
ATOM 593 O O . ARG A 1 74 ? 22.042 8.528 -44.180 1.00 71.81 74 ARG A O 1
ATOM 600 N N . PRO A 1 75 ? 21.499 8.785 -46.356 1.00 68.19 75 PRO A N 1
ATOM 601 C CA . PRO A 1 75 ? 20.210 8.104 -46.241 1.00 68.19 75 PRO A CA 1
ATOM 602 C C . PRO A 1 75 ? 20.382 6.620 -45.914 1.00 68.19 75 PRO A C 1
ATOM 604 O O . PRO A 1 75 ? 19.687 6.130 -45.036 1.00 68.19 75 PRO A O 1
ATOM 607 N N . ILE A 1 76 ? 21.368 5.939 -46.509 1.00 66.44 76 ILE A N 1
ATOM 608 C CA . ILE A 1 76 ? 21.676 4.529 -46.212 1.00 66.44 76 ILE A CA 1
ATOM 609 C C . ILE A 1 76 ? 22.099 4.366 -44.747 1.00 66.44 76 ILE A C 1
ATOM 611 O O . ILE A 1 76 ? 21.585 3.511 -44.036 1.00 66.44 76 ILE A O 1
ATOM 615 N N . ARG A 1 77 ? 22.991 5.231 -44.254 1.00 64.81 77 ARG A N 1
ATOM 616 C CA . ARG A 1 77 ? 23.436 5.228 -42.856 1.00 64.81 77 ARG A CA 1
ATOM 617 C C . ARG A 1 77 ? 22.290 5.518 -41.890 1.00 64.81 77 ARG A C 1
ATOM 619 O O . ARG A 1 77 ? 22.239 4.899 -40.834 1.00 64.81 77 ARG A O 1
ATOM 626 N N . LYS A 1 78 ? 21.400 6.454 -42.235 1.00 64.38 78 LYS A N 1
ATOM 627 C CA . LYS A 1 78 ? 20.217 6.771 -41.428 1.00 64.38 78 LYS A CA 1
ATOM 628 C C . LYS A 1 78 ? 19.251 5.584 -41.399 1.00 64.38 78 LYS A C 1
ATOM 630 O O . LYS A 1 78 ? 18.865 5.153 -40.330 1.00 64.38 78 LYS A O 1
ATOM 635 N N . TRP A 1 79 ? 18.976 4.984 -42.551 1.00 63.81 79 TRP A N 1
ATOM 636 C CA . TRP A 1 79 ? 18.107 3.818 -42.680 1.00 63.81 79 TRP A CA 1
ATOM 637 C C . TRP A 1 79 ? 18.633 2.580 -41.942 1.00 63.81 79 TRP A C 1
ATOM 639 O O . TRP A 1 79 ? 17.857 1.865 -41.317 1.00 63.81 79 TRP A O 1
ATOM 649 N N . ILE A 1 80 ? 19.952 2.348 -41.959 1.00 64.19 80 ILE A N 1
ATOM 650 C CA . ILE A 1 80 ? 20.591 1.299 -41.148 1.00 64.19 80 ILE A CA 1
ATOM 651 C C . ILE A 1 80 ? 20.412 1.603 -39.655 1.00 64.19 80 ILE A C 1
ATOM 653 O O . ILE A 1 80 ? 20.090 0.704 -38.891 1.00 64.19 80 ILE A O 1
ATOM 657 N N . HIS A 1 81 ? 20.581 2.862 -39.239 1.00 61.38 81 HIS A N 1
ATOM 658 C CA . HIS A 1 81 ? 20.434 3.247 -37.836 1.00 61.38 81 HIS A CA 1
ATOM 659 C C . HIS A 1 81 ? 18.985 3.152 -37.335 1.00 61.38 81 HIS A C 1
ATOM 661 O O . HIS A 1 81 ? 18.764 2.683 -36.223 1.00 61.38 81 HIS A O 1
ATOM 667 N N . ASP A 1 82 ? 18.017 3.543 -38.167 1.00 59.91 82 ASP A N 1
ATOM 668 C CA . ASP A 1 82 ? 16.590 3.550 -37.834 1.00 59.91 82 ASP A CA 1
ATOM 669 C C . ASP A 1 82 ? 16.008 2.119 -37.787 1.00 59.91 82 ASP A C 1
ATOM 671 O O . ASP A 1 82 ? 15.136 1.837 -36.972 1.00 59.91 82 ASP A O 1
ATOM 675 N N . ARG A 1 83 ? 16.514 1.175 -38.603 1.00 60.09 83 ARG A N 1
ATOM 676 C CA . ARG A 1 83 ? 16.123 -0.253 -38.533 1.00 60.09 83 ARG A CA 1
ATOM 677 C C . ARG A 1 83 ? 16.643 -0.981 -37.297 1.00 60.09 83 ARG A C 1
ATOM 679 O O . ARG A 1 83 ? 16.085 -2.003 -36.907 1.00 60.09 83 ARG A O 1
ATOM 686 N N . ASP A 1 84 ? 17.733 -0.488 -36.732 1.00 61.22 84 ASP A N 1
ATOM 687 C CA . ASP A 1 84 ? 18.485 -1.173 -35.689 1.00 61.22 84 ASP A CA 1
ATOM 688 C C . ASP A 1 84 ? 17.974 -0.843 -34.269 1.00 61.22 84 ASP A C 1
ATOM 690 O O . ASP A 1 84 ? 18.516 -1.360 -33.292 1.00 61.22 84 ASP A O 1
ATOM 694 N N . GLN A 1 85 ? 16.935 -0.012 -34.128 1.00 64.94 85 GLN A N 1
ATOM 695 C CA . GLN A 1 85 ? 16.334 0.340 -32.838 1.00 64.94 85 GLN A CA 1
ATOM 696 C C . GLN A 1 85 ? 14.916 -0.229 -32.747 1.00 64.94 85 GLN A C 1
ATOM 698 O O . GLN A 1 85 ? 13.976 0.321 -33.316 1.00 64.94 85 GLN A O 1
ATOM 703 N N . LYS A 1 86 ? 14.756 -1.347 -32.029 1.00 72.94 86 LYS A N 1
ATOM 704 C CA . LYS A 1 86 ? 13.435 -1.898 -31.695 1.00 72.94 86 LYS A CA 1
ATOM 705 C C . LYS A 1 86 ? 13.187 -1.705 -30.214 1.00 72.94 86 LYS A C 1
ATOM 707 O O . LYS A 1 86 ? 13.918 -2.231 -29.379 1.00 72.94 86 LYS A O 1
ATOM 712 N N . GLU A 1 87 ? 12.122 -0.999 -29.895 1.00 76.62 87 GLU A N 1
ATOM 713 C CA . GLU A 1 87 ? 11.676 -0.832 -28.525 1.00 76.62 87 GLU A CA 1
ATOM 714 C C . GLU A 1 87 ? 10.537 -1.799 -28.239 1.00 76.62 87 GLU A C 1
ATOM 716 O O . GLU A 1 87 ? 9.583 -1.897 -29.011 1.00 76.62 87 GLU A O 1
ATOM 721 N N . THR A 1 88 ? 10.667 -2.563 -27.160 1.00 79.56 88 THR A N 1
ATOM 722 C CA . THR A 1 88 ? 9.637 -3.507 -26.728 1.00 79.56 88 THR A CA 1
ATOM 723 C C . THR A 1 88 ? 9.264 -3.188 -25.291 1.00 79.56 88 THR A C 1
ATOM 725 O O . THR A 1 88 ? 10.125 -3.063 -24.421 1.00 79.56 88 THR A O 1
ATOM 728 N N . THR A 1 89 ? 7.967 -3.033 -25.052 1.00 81.81 89 THR A N 1
ATOM 729 C CA . THR A 1 89 ? 7.419 -2.865 -23.709 1.00 81.81 89 THR A CA 1
ATOM 730 C C . THR A 1 89 ? 7.108 -4.242 -23.152 1.00 81.81 89 THR A C 1
ATOM 732 O O . THR A 1 89 ? 6.296 -4.969 -23.724 1.00 81.81 89 THR A O 1
ATOM 735 N N . GLU A 1 90 ? 7.754 -4.611 -22.051 1.00 81.25 90 GLU A N 1
ATOM 736 C CA . GLU A 1 90 ? 7.470 -5.880 -21.390 1.00 81.25 90 GLU A CA 1
ATOM 737 C C . GLU A 1 90 ? 6.193 -5.749 -20.542 1.00 81.25 90 GLU A C 1
ATOM 739 O O . GLU A 1 90 ? 5.945 -4.681 -19.957 1.00 81.25 90 GLU A O 1
ATOM 744 N N . PRO A 1 91 ? 5.347 -6.798 -20.493 1.00 86.38 91 PRO A N 1
ATOM 745 C CA . PRO A 1 91 ? 4.164 -6.792 -19.645 1.00 86.38 91 PRO A CA 1
ATOM 746 C C . PRO A 1 91 ? 4.581 -6.728 -18.176 1.00 86.38 91 PRO A C 1
ATOM 748 O O . PRO A 1 91 ? 5.596 -7.306 -17.786 1.00 86.38 91 PRO A O 1
ATOM 751 N N . VAL A 1 92 ? 3.776 -6.046 -17.365 1.00 91.75 92 VAL A N 1
ATOM 752 C CA . VAL A 1 92 ? 4.028 -5.922 -15.927 1.00 91.75 92 VAL A CA 1
ATOM 753 C C . VAL A 1 92 ? 3.934 -7.282 -15.256 1.00 91.75 92 VAL A C 1
ATOM 755 O O . VAL A 1 92 ? 3.019 -8.063 -15.521 1.00 91.75 92 VAL A O 1
ATOM 758 N N . ARG A 1 93 ? 4.901 -7.563 -14.383 1.00 92.19 93 ARG A N 1
ATOM 759 C CA . ARG A 1 93 ? 4.951 -8.798 -13.599 1.00 92.19 93 ARG A CA 1
ATOM 760 C C . ARG A 1 93 ? 5.292 -8.481 -12.158 1.00 92.19 93 ARG A C 1
ATOM 762 O O . ARG A 1 93 ? 6.213 -7.706 -11.897 1.00 92.19 93 ARG A O 1
ATOM 769 N N . VAL A 1 94 ? 4.588 -9.111 -11.227 1.00 93.62 94 VAL A N 1
ATOM 770 C CA . VAL A 1 94 ? 4.970 -9.087 -9.817 1.00 93.62 94 VAL A CA 1
ATOM 771 C C . VAL A 1 94 ? 5.950 -10.230 -9.563 1.00 93.62 94 VAL A C 1
ATOM 773 O O . VAL A 1 94 ? 5.627 -11.398 -9.745 1.00 93.62 94 VAL A O 1
ATOM 776 N N . ILE A 1 95 ? 7.177 -9.882 -9.183 1.00 93.31 95 ILE A N 1
ATOM 777 C CA . ILE A 1 95 ? 8.278 -10.826 -8.958 1.00 93.31 95 ILE A CA 1
ATOM 778 C C . ILE A 1 95 ? 8.112 -11.526 -7.609 1.00 93.31 95 ILE A C 1
ATOM 780 O O . ILE A 1 95 ? 8.344 -12.726 -7.481 1.00 93.31 95 ILE A O 1
ATOM 784 N N . ARG A 1 96 ? 7.767 -10.758 -6.573 1.00 95.06 96 ARG A N 1
ATOM 785 C CA . ARG A 1 96 ? 7.773 -11.233 -5.190 1.00 95.06 96 ARG A CA 1
ATOM 786 C C . ARG A 1 96 ? 6.688 -10.548 -4.386 1.00 95.06 96 ARG A C 1
ATOM 788 O O . ARG A 1 96 ? 6.524 -9.337 -4.496 1.00 95.06 96 ARG A O 1
ATOM 795 N N . PHE A 1 97 ? 6.045 -11.318 -3.517 1.00 96.94 97 PHE A N 1
ATOM 796 C CA . PHE A 1 97 ? 5.179 -10.817 -2.458 1.00 96.94 97 PHE A CA 1
ATOM 797 C C . PHE A 1 97 ? 5.839 -11.041 -1.099 1.00 96.94 97 PHE A C 1
ATOM 799 O O . PHE A 1 97 ? 6.466 -12.073 -0.857 1.00 96.94 97 PHE A O 1
ATOM 806 N N . ASN A 1 98 ? 5.683 -10.072 -0.209 1.00 97.50 98 ASN A N 1
ATOM 807 C CA . ASN A 1 98 ? 6.066 -10.165 1.188 1.00 97.50 98 ASN A CA 1
ATOM 808 C C . ASN A 1 98 ? 4.863 -9.747 2.048 1.00 97.50 98 ASN A C 1
ATOM 810 O O . ASN A 1 98 ? 4.683 -8.551 2.299 1.00 97.50 98 ASN A O 1
ATOM 814 N N . PRO A 1 99 ? 3.982 -10.696 2.411 1.00 97.38 99 PRO A N 1
ATOM 815 C CA . PRO A 1 99 ? 2.819 -10.402 3.229 1.00 97.38 99 PRO A CA 1
ATOM 816 C C . PRO A 1 99 ? 3.241 -10.147 4.678 1.00 97.38 99 PRO A C 1
ATOM 818 O O . PRO A 1 99 ? 3.973 -10.936 5.274 1.00 97.38 99 PRO A O 1
ATOM 821 N N . THR A 1 100 ? 2.727 -9.077 5.269 1.00 97.75 100 THR A N 1
ATOM 822 C CA . THR A 1 100 ? 2.964 -8.699 6.661 1.00 97.75 100 THR A CA 1
ATOM 823 C C . THR A 1 100 ? 1.634 -8.505 7.375 1.00 97.75 100 THR A C 1
ATOM 825 O O . THR A 1 100 ? 0.657 -8.026 6.800 1.00 97.75 100 THR A O 1
ATOM 828 N N . ASN A 1 101 ? 1.586 -8.904 8.643 1.00 97.31 101 ASN A N 1
ATOM 829 C CA . ASN A 1 101 ? 0.422 -8.694 9.493 1.00 97.31 101 ASN A CA 1
ATOM 830 C C . ASN A 1 101 ? 0.843 -7.899 10.717 1.00 97.31 101 ASN A C 1
ATOM 832 O O . ASN A 1 101 ? 1.951 -8.081 11.226 1.00 97.31 101 ASN A O 1
ATOM 836 N N . LEU A 1 102 ? -0.066 -7.067 11.205 1.00 98.19 102 LEU A N 1
ATOM 837 C CA . LEU A 1 102 ? 0.137 -6.308 12.425 1.00 98.19 102 LEU A CA 1
ATOM 838 C C . LEU A 1 102 ? -1.173 -6.244 13.204 1.00 98.19 102 LEU A C 1
ATOM 840 O O . LEU A 1 102 ? -2.225 -5.904 12.662 1.00 98.19 102 LEU A O 1
ATOM 844 N N . GLU A 1 103 ? -1.099 -6.564 14.489 1.00 98.19 103 GLU A N 1
ATOM 845 C CA . GLU A 1 103 ? -2.247 -6.601 15.385 1.00 98.19 103 GLU A CA 1
ATOM 846 C C . GLU A 1 103 ? -1.910 -5.862 16.672 1.00 98.19 103 GLU A C 1
ATOM 848 O O . GLU A 1 103 ? -0.914 -6.174 17.328 1.00 98.19 103 GLU A O 1
ATOM 853 N N . ARG A 1 104 ? -2.730 -4.870 17.027 1.00 98.38 104 ARG A N 1
ATOM 854 C CA . ARG A 1 104 ? -2.570 -4.085 18.251 1.00 98.38 104 ARG A CA 1
ATOM 855 C C . ARG A 1 104 ? -3.909 -3.765 18.875 1.00 98.38 104 ARG A C 1
ATOM 857 O O . ARG A 1 104 ? -4.867 -3.451 18.171 1.00 98.38 104 ARG A O 1
ATOM 864 N N . ASP A 1 105 ? -3.932 -3.804 20.196 1.00 98.31 105 ASP A N 1
ATOM 865 C CA . ASP A 1 105 ? -5.077 -3.424 21.006 1.00 98.31 105 ASP A CA 1
ATOM 866 C C . ASP A 1 105 ? -4.661 -2.297 21.941 1.00 98.31 105 ASP A C 1
ATOM 868 O O . ASP A 1 105 ? -3.627 -2.375 22.604 1.00 98.31 105 ASP A O 1
ATOM 872 N N . TYR A 1 106 ? -5.471 -1.247 21.988 1.00 98.25 106 TYR A N 1
ATOM 873 C CA . TYR A 1 106 ? -5.226 -0.075 22.814 1.00 98.25 106 TYR A CA 1
ATOM 874 C C . TYR A 1 106 ? -6.404 0.151 23.749 1.00 98.25 106 TYR A C 1
ATOM 876 O O . TYR A 1 106 ? -7.557 -0.095 23.389 1.00 98.25 106 TYR A O 1
ATOM 884 N N . LYS A 1 107 ? -6.114 0.677 24.936 1.00 98.06 107 LYS A N 1
ATOM 885 C CA . LYS A 1 107 ? -7.118 1.170 25.876 1.00 98.06 107 LYS A CA 1
ATOM 886 C C . LYS A 1 107 ? -6.799 2.610 26.231 1.00 98.06 107 LYS A C 1
ATOM 888 O O . LYS A 1 107 ? -5.643 2.944 26.478 1.00 98.06 107 LYS A O 1
ATOM 893 N N . THR A 1 108 ? -7.801 3.478 26.191 1.00 98.00 108 THR A N 1
ATOM 894 C CA . THR A 1 108 ? -7.624 4.899 26.504 1.00 98.00 108 THR A CA 1
ATOM 895 C C . THR A 1 108 ? -8.936 5.535 26.936 1.00 98.00 108 THR A C 1
ATOM 897 O O . THR A 1 108 ? -10.011 5.138 26.494 1.00 98.00 108 THR A O 1
ATOM 900 N N . ARG A 1 109 ? -8.860 6.597 27.740 1.00 97.69 109 ARG A N 1
ATOM 901 C CA . ARG A 1 109 ? -9.997 7.501 27.984 1.00 97.69 109 ARG A CA 1
ATOM 902 C C . ARG A 1 109 ? -10.108 8.604 26.927 1.00 97.69 109 ARG A C 1
ATOM 904 O O . ARG A 1 109 ? -11.173 9.196 26.771 1.00 97.69 109 ARG A O 1
ATOM 911 N N . ASN A 1 110 ? -9.033 8.869 26.182 1.00 97.25 110 ASN A N 1
ATOM 912 C CA . ASN A 1 110 ? -8.989 9.873 25.124 1.00 97.25 110 ASN A CA 1
ATOM 913 C C . ASN A 1 110 ? -8.512 9.252 23.804 1.00 97.25 110 ASN A C 1
ATOM 915 O O . ASN A 1 110 ? -7.345 8.902 23.664 1.00 97.25 110 ASN A O 1
ATOM 919 N N . LEU A 1 111 ? -9.402 9.151 22.815 1.00 97.38 111 LEU A N 1
ATOM 920 C CA . LEU A 1 111 ? -9.056 8.631 21.488 1.00 97.38 111 LEU A CA 1
ATOM 921 C C . LEU A 1 111 ? -8.008 9.492 20.771 1.00 97.38 111 LEU A C 1
ATOM 923 O O . LEU A 1 111 ? -7.217 8.965 19.992 1.00 97.38 111 LEU A O 1
ATOM 927 N N . GLU A 1 112 ? -7.972 10.802 21.032 1.00 97.56 112 GLU A N 1
ATOM 928 C CA . GLU A 1 112 ? -7.078 11.714 20.315 1.00 97.56 112 GLU A CA 1
ATOM 929 C C . GLU A 1 112 ? -5.599 11.427 20.591 1.00 97.56 112 GLU A C 1
ATOM 931 O O . GLU A 1 112 ? -4.772 11.586 19.694 1.00 97.56 112 GLU A O 1
ATOM 936 N N . SER A 1 113 ? -5.271 10.905 21.779 1.00 97.75 113 SER A N 1
ATOM 937 C CA . SER A 1 113 ? -3.894 10.543 22.130 1.00 97.75 113 SER A CA 1
ATOM 938 C C . SER A 1 113 ? -3.352 9.372 21.306 1.00 97.75 113 SER A C 1
ATOM 940 O O . SER A 1 113 ? -2.140 9.225 21.188 1.00 97.75 113 SER A O 1
ATOM 942 N N . LEU A 1 114 ? -4.227 8.546 20.720 1.00 98.25 114 LEU A N 1
ATOM 943 C CA . LEU A 1 114 ? -3.834 7.378 19.928 1.00 98.25 114 LEU A CA 1
ATOM 944 C C . LEU A 1 114 ? -3.690 7.673 18.431 1.00 98.25 114 LEU A C 1
ATOM 946 O O . LEU A 1 114 ? -3.148 6.839 17.709 1.00 98.25 114 LEU A O 1
ATOM 950 N N . ILE A 1 115 ? -4.158 8.830 17.943 1.00 98.44 115 ILE A N 1
ATOM 951 C CA . ILE A 1 115 ? -4.221 9.128 16.502 1.00 98.44 115 ILE A CA 1
ATOM 952 C C . ILE A 1 115 ? -2.841 8.997 15.853 1.00 98.44 115 ILE A C 1
ATOM 954 O O . ILE A 1 115 ? -2.691 8.267 14.875 1.00 98.44 115 ILE A O 1
ATOM 958 N N . GLN A 1 116 ? -1.836 9.686 16.400 1.00 98.31 116 GLN A N 1
ATOM 959 C CA . GLN A 1 116 ? -0.494 9.702 15.817 1.00 98.31 116 GLN A CA 1
ATOM 960 C C . GLN A 1 116 ? 0.177 8.330 15.914 1.00 98.31 116 GLN A C 1
ATOM 962 O O . GLN A 1 116 ? 0.803 7.882 14.955 1.00 98.31 116 GLN A O 1
ATOM 967 N N . GLN A 1 117 ? 0.018 7.656 17.056 1.00 98.38 117 GLN A N 1
ATOM 968 C CA . GLN A 1 117 ? 0.584 6.332 17.286 1.00 98.38 117 GLN A CA 1
ATOM 969 C C . GLN A 1 117 ? 0.022 5.316 16.285 1.00 98.38 117 GLN A C 1
ATOM 971 O O . GLN A 1 117 ? 0.792 4.677 15.574 1.00 98.38 117 GLN A O 1
ATOM 976 N N . ILE A 1 118 ? -1.306 5.225 16.163 1.00 98.25 118 ILE A N 1
ATOM 977 C CA . ILE A 1 118 ? -1.972 4.289 15.247 1.00 98.25 118 ILE A CA 1
ATOM 978 C C . ILE A 1 118 ? -1.659 4.638 13.789 1.00 98.25 118 ILE A C 1
ATOM 980 O O . ILE A 1 118 ? -1.383 3.745 12.991 1.00 98.25 118 ILE A O 1
ATOM 984 N N . ALA A 1 119 ? -1.681 5.921 13.421 1.00 98.19 119 ALA A N 1
ATOM 985 C CA . ALA A 1 119 ? -1.390 6.327 12.050 1.00 98.19 119 ALA A CA 1
ATOM 986 C C . ALA A 1 119 ? 0.043 5.969 11.633 1.00 98.19 119 ALA A C 1
ATOM 988 O O . ALA A 1 119 ? 0.243 5.445 10.540 1.00 98.19 119 ALA A O 1
ATOM 989 N N . ASN A 1 120 ? 1.023 6.183 12.512 1.00 98.00 120 ASN A N 1
ATOM 990 C CA . ASN A 1 120 ? 2.412 5.832 12.235 1.00 98.00 120 ASN A CA 1
ATOM 991 C C . ASN A 1 120 ? 2.613 4.314 12.179 1.00 98.00 120 ASN A C 1
ATOM 993 O O . ASN A 1 120 ? 3.200 3.818 11.224 1.00 98.00 120 ASN A O 1
ATOM 997 N N . GLU A 1 121 ? 2.102 3.580 13.170 1.00 98.00 121 GLU A N 1
ATOM 998 C CA . GLU A 1 121 ? 2.343 2.138 13.296 1.00 98.00 121 GLU A CA 1
ATOM 999 C C . GLU A 1 121 ? 1.698 1.335 12.155 1.00 98.00 121 GLU A C 1
ATOM 1001 O O . GLU A 1 121 ? 2.288 0.386 11.649 1.00 98.00 121 GLU A O 1
ATOM 1006 N N . PHE A 1 122 ? 0.514 1.754 11.700 1.00 97.75 122 PHE A N 1
ATOM 1007 C CA . PHE A 1 122 ? -0.225 1.093 10.620 1.00 97.75 122 PHE A CA 1
ATOM 1008 C C . PHE A 1 122 ? -0.056 1.768 9.252 1.00 97.75 122 PHE A C 1
ATOM 1010 O O . PHE A 1 122 ? -0.762 1.410 8.306 1.00 97.75 122 PHE A O 1
ATOM 1017 N N . HIS A 1 123 ? 0.838 2.755 9.135 1.00 97.00 123 HIS A N 1
ATOM 1018 C CA . HIS A 1 123 ? 1.039 3.560 7.926 1.00 97.00 123 HIS A CA 1
ATOM 1019 C C . HIS A 1 123 ? -0.272 4.137 7.359 1.00 97.00 123 HIS A C 1
ATOM 1021 O O . HIS A 1 123 ? -0.537 4.066 6.159 1.00 97.00 123 HIS A O 1
ATOM 1027 N N . LEU A 1 124 ? -1.124 4.717 8.199 1.00 97.44 124 LEU A N 1
ATOM 1028 C CA . LEU A 1 124 ? -2.380 5.346 7.786 1.00 97.44 124 LEU A CA 1
ATOM 1029 C C . LEU A 1 124 ? -2.242 6.867 7.681 1.00 97.44 124 LEU A C 1
ATOM 1031 O O . LEU A 1 124 ? -1.328 7.479 8.225 1.00 97.44 124 LEU A O 1
ATOM 1035 N N . ASP A 1 125 ? -3.191 7.489 6.986 1.00 97.62 125 ASP A N 1
ATOM 1036 C CA . ASP A 1 125 ? -3.321 8.944 6.959 1.00 97.62 125 ASP A CA 1
ATOM 1037 C C . ASP A 1 125 ? -3.858 9.445 8.309 1.00 97.62 125 ASP A C 1
ATOM 1039 O O . ASP A 1 125 ? -4.989 9.131 8.704 1.00 97.62 125 ASP A O 1
ATOM 1043 N N . VAL A 1 126 ? -3.038 10.248 8.992 1.00 98.12 126 VAL A N 1
ATOM 1044 C CA . VAL A 1 126 ? -3.324 10.852 10.300 1.00 98.12 126 VAL A CA 1
ATOM 1045 C C . VAL A 1 126 ? -4.676 11.567 10.296 1.00 98.12 126 VAL A C 1
ATOM 1047 O O . VAL A 1 126 ? -5.460 11.405 11.232 1.00 98.12 126 VAL A O 1
ATOM 1050 N N . GLN A 1 127 ? -5.001 12.310 9.233 1.00 98.25 127 GLN A N 1
ATOM 1051 C CA . GLN A 1 127 ? -6.240 13.086 9.163 1.00 98.25 127 GLN A CA 1
ATOM 1052 C C . GLN A 1 127 ? -7.470 12.182 9.047 1.00 98.25 127 GLN A C 1
ATOM 1054 O O . GLN A 1 127 ? -8.500 12.446 9.671 1.00 98.25 127 GLN A O 1
ATOM 1059 N N . LYS A 1 128 ? -7.368 11.077 8.299 1.00 98.19 128 LYS A N 1
ATOM 1060 C CA . LYS A 1 128 ? -8.472 10.113 8.152 1.00 98.19 128 LYS A CA 1
ATOM 1061 C C . LYS A 1 128 ? -8.752 9.373 9.456 1.00 98.19 128 LYS A C 1
ATOM 1063 O O . LYS A 1 128 ? -9.921 9.165 9.790 1.00 98.19 128 LYS A O 1
ATOM 1068 N N . VAL A 1 129 ? -7.703 9.000 10.191 1.00 98.38 129 VAL A N 1
ATOM 1069 C CA . VAL A 1 129 ? -7.829 8.382 11.521 1.00 98.38 129 VAL A CA 1
ATOM 1070 C C . VAL A 1 129 ? -8.425 9.383 12.512 1.00 98.38 129 VAL A C 1
ATOM 1072 O O . VAL A 1 129 ? -9.409 9.065 13.179 1.00 98.38 129 VAL A O 1
ATOM 1075 N N . ALA A 1 130 ? -7.911 10.617 12.541 1.00 98.38 130 ALA A N 1
ATOM 1076 C CA . ALA A 1 130 ? -8.430 11.686 13.392 1.00 98.38 130 ALA A CA 1
ATOM 1077 C C . ALA A 1 130 ? -9.919 11.953 13.144 1.00 98.38 130 ALA A C 1
ATOM 1079 O O . ALA A 1 130 ? -10.712 12.015 14.084 1.00 98.38 130 ALA A O 1
ATOM 1080 N N . MET A 1 131 ? -10.318 12.067 11.875 1.00 98.44 131 MET A N 1
ATOM 1081 C CA . MET A 1 131 ? -11.712 12.284 11.501 1.00 98.44 131 MET A CA 1
ATOM 1082 C C . MET A 1 131 ? -12.596 11.104 11.912 1.00 98.44 131 MET A C 1
ATOM 1084 O O . MET A 1 131 ? -13.671 11.312 12.470 1.00 98.44 131 MET A O 1
ATOM 1088 N N . PHE A 1 132 ? -12.134 9.865 11.715 1.00 98.38 132 PHE A N 1
ATOM 1089 C CA . PHE A 1 132 ? -12.858 8.685 12.185 1.00 98.38 132 PHE A CA 1
ATOM 1090 C C . PHE A 1 132 ? -13.047 8.695 13.709 1.00 98.38 132 PHE A C 1
ATOM 1092 O O . PHE A 1 132 ? -14.158 8.459 14.176 1.00 98.38 132 PHE A O 1
ATOM 1099 N N . PHE A 1 133 ? -12.018 9.032 14.487 1.00 98.19 133 PHE A N 1
ATOM 1100 C CA . PHE A 1 133 ? -12.115 9.073 15.950 1.00 98.19 133 PHE A CA 1
ATOM 1101 C C . PHE A 1 133 ? -13.030 10.193 16.447 1.00 98.19 133 PHE A C 1
ATOM 1103 O O . PHE A 1 133 ? -13.857 9.955 17.325 1.00 98.19 133 PHE A O 1
ATOM 1110 N N . ARG A 1 134 ? -12.960 11.384 15.842 1.00 97.88 134 ARG A N 1
ATOM 1111 C CA . ARG A 1 134 ? -13.853 12.507 16.172 1.00 97.88 134 ARG A CA 1
ATOM 1112 C C . ARG A 1 134 ? -15.321 12.160 15.946 1.00 97.88 134 ARG A C 1
ATOM 1114 O O . ARG A 1 134 ? -16.140 12.396 16.829 1.00 97.88 134 ARG A O 1
ATOM 1121 N N . LEU A 1 135 ? -15.637 11.546 14.804 1.00 97.50 135 LEU A N 1
ATOM 1122 C CA . LEU A 1 135 ? -17.005 11.138 14.471 1.00 97.50 135 LEU A CA 1
ATOM 1123 C C . LEU A 1 135 ? -17.541 10.036 15.398 1.00 97.50 135 LEU A C 1
ATOM 1125 O O . LEU A 1 135 ? -18.748 9.924 15.574 1.00 97.50 135 LEU A O 1
ATOM 1129 N N . ASN A 1 136 ? -16.661 9.239 16.011 1.00 96.94 136 ASN A N 1
ATOM 1130 C CA . ASN A 1 136 ? -17.047 8.077 16.816 1.00 96.94 136 ASN A CA 1
ATOM 1131 C C . ASN A 1 136 ? -16.801 8.243 18.321 1.00 96.94 136 ASN A C 1
ATOM 1133 O O . ASN A 1 136 ? -16.965 7.285 19.071 1.00 96.94 136 ASN A O 1
ATOM 1137 N N . LYS A 1 137 ? -16.484 9.455 18.791 1.00 94.94 137 LYS A N 1
ATOM 1138 C CA . LYS A 1 137 ? -16.284 9.762 20.220 1.00 94.94 137 LYS A CA 1
ATOM 1139 C C . LYS A 1 137 ? -17.503 9.406 21.087 1.00 94.94 137 LYS A C 1
ATOM 1141 O O . LYS A 1 137 ? -17.376 9.017 22.247 1.00 94.94 137 LYS A O 1
ATOM 1146 N N . TRP A 1 138 ? -18.702 9.531 20.531 1.00 94.06 138 TRP A N 1
ATOM 1147 C CA . TRP A 1 138 ? -19.952 9.281 21.254 1.00 94.06 138 TRP A CA 1
ATOM 1148 C C . TRP A 1 138 ? -20.557 7.908 20.966 1.00 94.06 138 TRP A C 1
ATOM 1150 O O . TRP A 1 138 ? -21.523 7.530 21.620 1.00 94.06 138 TRP A O 1
ATOM 1160 N N . SER A 1 139 ? -19.983 7.149 20.029 1.00 95.56 139 SER A N 1
ATOM 1161 C CA . SER A 1 139 ? -20.492 5.823 19.696 1.00 95.56 139 SER A CA 1
ATOM 1162 C C . SER A 1 139 ? -20.055 4.787 20.732 1.00 95.56 139 SER A C 1
ATOM 1164 O O . SER A 1 139 ? -18.920 4.810 21.212 1.00 95.56 139 SER A O 1
ATOM 1166 N N . LEU A 1 140 ? -20.950 3.849 21.047 1.00 96.38 140 LEU A N 1
ATOM 1167 C CA . LEU A 1 140 ? -20.620 2.660 21.838 1.00 96.38 140 LEU A CA 1
ATOM 1168 C C . LEU A 1 140 ? -19.781 1.661 21.038 1.00 96.38 140 LEU A C 1
ATOM 1170 O O . LEU A 1 140 ? -18.917 0.984 21.593 1.00 96.38 140 LEU A O 1
ATOM 1174 N N . TYR A 1 141 ? -20.031 1.583 19.732 1.00 97.38 141 TYR A N 1
ATOM 1175 C CA . TYR A 1 141 ? -19.391 0.640 18.830 1.00 97.38 141 TYR A CA 1
ATOM 1176 C C . TYR A 1 141 ? -19.189 1.279 17.458 1.00 97.38 141 TYR A C 1
ATOM 1178 O O . TYR A 1 141 ? -20.120 1.824 16.863 1.00 97.38 141 TYR A O 1
ATOM 1186 N N . SER A 1 142 ? -17.976 1.199 16.924 1.00 97.69 142 SER A N 1
ATOM 1187 C CA . SER A 1 142 ? -17.707 1.582 15.542 1.00 97.69 142 SER A CA 1
ATOM 1188 C C . SER A 1 142 ? -16.638 0.695 14.927 1.00 97.69 142 SER A C 1
ATOM 1190 O O . SER A 1 142 ? -15.760 0.175 15.612 1.00 97.69 142 SER A O 1
ATOM 1192 N N . LYS A 1 143 ? -16.720 0.495 13.613 1.00 97.81 143 LYS A N 1
ATOM 1193 C CA . LYS A 1 143 ? -15.752 -0.292 12.852 1.00 97.81 143 LYS A CA 1
ATOM 1194 C C . LYS A 1 143 ? -15.560 0.340 11.483 1.00 97.81 143 LYS A C 1
ATOM 1196 O O . LYS A 1 143 ? -16.539 0.695 10.829 1.00 97.81 143 LYS A O 1
ATOM 1201 N N . LYS A 1 144 ? -14.311 0.477 11.042 1.00 98.06 144 LYS A N 1
ATOM 1202 C CA . LYS A 1 144 ? -13.989 1.001 9.712 1.00 98.06 144 LYS A CA 1
ATOM 1203 C C . LYS A 1 144 ? -12.766 0.311 9.124 1.00 98.06 144 LYS A C 1
ATOM 1205 O O . LYS A 1 144 ? -11.790 0.060 9.825 1.00 98.06 144 LYS A O 1
ATOM 1210 N N . LEU A 1 145 ? -12.840 0.030 7.824 1.00 97.88 145 LEU A N 1
ATOM 1211 C CA . LEU A 1 145 ? -11.720 -0.438 7.016 1.00 97.88 145 LEU A CA 1
ATOM 1212 C C . LEU A 1 145 ? -11.002 0.762 6.387 1.00 97.88 145 LEU A C 1
ATOM 1214 O O . LEU A 1 145 ? -11.630 1.615 5.758 1.00 97.88 145 LEU A O 1
ATOM 1218 N N . PHE A 1 146 ? -9.684 0.795 6.532 1.00 98.19 146 PHE A N 1
ATOM 1219 C CA . PHE A 1 146 ? -8.783 1.737 5.891 1.00 98.19 146 PHE A CA 1
ATOM 1220 C C . PHE A 1 146 ? -7.922 0.981 4.890 1.00 98.19 146 PHE A C 1
ATOM 1222 O O . PHE A 1 146 ? -7.159 0.101 5.272 1.00 98.19 146 PHE A O 1
ATOM 1229 N N . ASN A 1 147 ? -8.037 1.343 3.616 1.00 97.25 147 ASN A N 1
ATOM 1230 C CA . ASN A 1 147 ? -7.188 0.803 2.563 1.00 97.25 147 ASN A CA 1
ATOM 1231 C C . ASN A 1 147 ? -6.172 1.864 2.147 1.00 97.25 147 ASN A C 1
ATOM 1233 O O . ASN A 1 147 ? -6.531 3.032 1.965 1.00 97.25 147 ASN A O 1
ATOM 1237 N N . ARG A 1 148 ? -4.922 1.447 1.967 1.00 95.88 148 ARG A N 1
ATOM 1238 C CA . ARG A 1 148 ? -3.849 2.278 1.428 1.00 95.88 148 ARG A CA 1
ATOM 1239 C C . ARG A 1 148 ? -3.077 1.487 0.388 1.00 95.88 148 ARG A C 1
ATOM 1241 O O . ARG A 1 148 ? -2.707 0.343 0.637 1.00 95.88 148 ARG A O 1
ATOM 1248 N N . ILE A 1 149 ? -2.840 2.117 -0.754 1.00 96.00 149 ILE A N 1
ATOM 1249 C CA . ILE A 1 149 ? -1.943 1.610 -1.780 1.00 96.00 149 ILE A CA 1
ATOM 1250 C C . ILE A 1 149 ? -0.928 2.688 -2.118 1.00 96.00 149 ILE A C 1
ATOM 1252 O O . ILE A 1 149 ? -1.309 3.807 -2.449 1.00 96.00 149 ILE A O 1
ATOM 1256 N N . ASP A 1 150 ? 0.344 2.322 -2.053 1.00 95.62 150 ASP A N 1
ATOM 1257 C CA . ASP A 1 150 ? 1.452 3.190 -2.421 1.00 95.62 150 ASP A CA 1
ATOM 1258 C C . ASP A 1 150 ? 2.320 2.482 -3.459 1.00 95.62 150 ASP A C 1
ATOM 1260 O O . ASP A 1 150 ? 2.606 1.289 -3.343 1.00 95.62 150 ASP A O 1
ATOM 1264 N N . PHE A 1 151 ? 2.772 3.234 -4.459 1.00 94.00 151 PHE A N 1
ATOM 1265 C CA . PHE A 1 151 ? 3.763 2.779 -5.427 1.00 94.00 151 PHE A CA 1
ATOM 1266 C C . PHE A 1 151 ? 5.052 3.562 -5.205 1.00 94.00 151 PHE A C 1
ATOM 1268 O O . PHE A 1 151 ? 5.070 4.786 -5.319 1.00 94.00 151 PHE A O 1
ATOM 1275 N N . GLY A 1 152 ? 6.125 2.849 -4.886 1.00 89.75 152 GLY A N 1
ATOM 1276 C CA . GLY A 1 152 ? 7.455 3.395 -4.677 1.00 89.75 152 GLY A CA 1
ATOM 1277 C C . GLY A 1 152 ? 8.425 3.005 -5.789 1.00 89.75 152 GLY A C 1
ATOM 1278 O O . GLY A 1 152 ? 8.192 2.087 -6.583 1.00 89.75 152 GLY A O 1
ATOM 1279 N N . GLN A 1 153 ? 9.547 3.717 -5.834 1.00 82.38 153 GLN A N 1
ATOM 1280 C CA . GLN A 1 153 ? 10.700 3.351 -6.646 1.00 82.38 153 GLN A CA 1
ATOM 1281 C C . GLN A 1 153 ? 11.711 2.603 -5.770 1.00 82.38 153 GLN A C 1
ATOM 1283 O O . GLN A 1 153 ? 11.976 3.014 -4.641 1.00 82.38 153 GLN A O 1
ATOM 1288 N N . VAL A 1 154 ? 12.258 1.501 -6.283 1.00 81.88 154 VAL A N 1
ATOM 1289 C CA . VAL A 1 154 ? 13.374 0.781 -5.650 1.00 81.88 154 VAL A CA 1
ATOM 1290 C C . VAL A 1 154 ? 14.684 1.349 -6.206 1.00 81.88 154 VAL A C 1
ATOM 1292 O O . VAL A 1 154 ? 14.691 1.956 -7.275 1.00 81.88 154 VAL A O 1
ATOM 1295 N N . GLN A 1 155 ? 15.792 1.198 -5.476 1.00 74.38 155 GLN A N 1
ATOM 1296 C CA . GLN A 1 155 ? 17.112 1.653 -5.943 1.00 74.38 155 GLN A CA 1
ATOM 1297 C C . GLN A 1 155 ? 17.523 0.992 -7.271 1.00 74.38 155 GLN A C 1
ATOM 1299 O O . GLN A 1 155 ? 18.221 1.610 -8.075 1.00 74.38 155 GLN A O 1
ATOM 1304 N N . ASP A 1 156 ? 17.046 -0.229 -7.521 1.00 77.56 156 ASP A N 1
ATOM 1305 C CA . ASP A 1 156 ? 17.264 -0.938 -8.775 1.00 77.56 156 ASP A CA 1
ATOM 1306 C C . ASP A 1 156 ? 16.463 -0.311 -9.921 1.00 77.56 156 ASP A C 1
ATOM 1308 O O . ASP A 1 156 ? 15.257 -0.078 -9.824 1.00 77.56 156 ASP A O 1
ATOM 1312 N N . LYS A 1 157 ? 17.153 -0.070 -11.042 1.00 70.06 157 LYS A N 1
ATOM 1313 C CA . LYS A 1 157 ? 16.648 0.694 -12.198 1.00 70.06 157 LYS A CA 1
ATOM 1314 C C . LYS A 1 157 ? 15.389 0.105 -12.845 1.00 70.06 157 LYS A C 1
ATOM 1316 O O . LYS A 1 157 ? 14.626 0.839 -13.470 1.00 70.06 157 LYS A O 1
ATOM 1321 N N . ASP A 1 158 ? 15.154 -1.185 -12.636 1.00 80.12 158 ASP A N 1
ATOM 1322 C CA . ASP A 1 158 ? 14.178 -1.972 -13.393 1.00 80.12 158 ASP A CA 1
ATOM 1323 C C . ASP A 1 158 ? 12.956 -2.372 -12.551 1.00 80.12 158 ASP A C 1
ATOM 1325 O O . ASP A 1 158 ? 12.026 -3.017 -13.047 1.00 80.12 158 ASP A O 1
ATOM 1329 N N . GLN A 1 159 ? 12.953 -2.005 -11.265 1.00 87.00 159 GLN A N 1
ATOM 1330 C CA . GLN A 1 159 ? 11.992 -2.505 -10.291 1.00 87.00 159 GLN A CA 1
ATOM 1331 C C . GLN A 1 159 ? 11.261 -1.383 -9.554 1.00 87.00 159 GLN A C 1
ATOM 1333 O O . GLN A 1 159 ? 11.777 -0.296 -9.285 1.00 87.00 159 GLN A O 1
ATOM 1338 N N . ARG A 1 160 ? 10.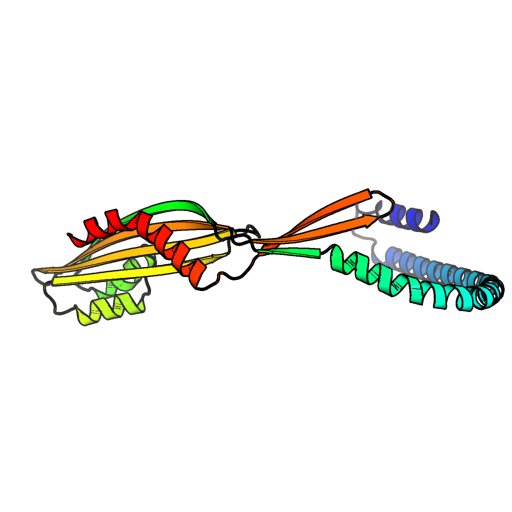013 -1.670 -9.198 1.00 90.12 160 ARG A N 1
ATOM 1339 C CA . ARG A 1 160 ? 9.162 -0.823 -8.365 1.00 90.12 160 ARG A CA 1
ATOM 1340 C C . ARG A 1 160 ? 8.709 -1.599 -7.149 1.00 90.12 160 ARG A C 1
ATOM 1342 O O . ARG A 1 160 ? 8.540 -2.814 -7.209 1.00 90.12 160 ARG A O 1
ATOM 1349 N N . SER A 1 161 ? 8.452 -0.886 -6.068 1.00 94.69 161 SER A N 1
ATOM 1350 C CA . SER A 1 161 ? 7.751 -1.444 -4.925 1.00 94.69 161 SER A CA 1
ATOM 1351 C C . SER A 1 161 ? 6.286 -1.034 -5.004 1.00 94.69 161 SER A C 1
ATOM 1353 O O . SER A 1 161 ? 5.960 0.095 -5.368 1.00 94.69 161 SER A O 1
ATOM 1355 N N . ALA A 1 162 ? 5.386 -1.946 -4.671 1.00 96.50 162 ALA A N 1
ATOM 1356 C CA . ALA A 1 162 ? 4.028 -1.599 -4.288 1.00 96.50 162 ALA A CA 1
ATOM 1357 C C . ALA A 1 162 ? 3.789 -2.051 -2.861 1.00 96.50 162 ALA A C 1
ATOM 1359 O O . ALA A 1 162 ? 4.202 -3.137 -2.468 1.00 96.50 162 ALA A O 1
ATOM 1360 N N . TYR A 1 163 ? 3.098 -1.224 -2.102 1.00 97.56 163 TYR A N 1
ATOM 1361 C CA . TYR A 1 163 ? 2.593 -1.569 -0.790 1.00 97.56 163 TYR A CA 1
ATOM 1362 C C . TYR A 1 163 ? 1.074 -1.487 -0.840 1.00 97.56 163 TYR A C 1
ATOM 1364 O O . TYR A 1 163 ? 0.531 -0.458 -1.234 1.00 97.56 163 TYR A O 1
ATOM 1372 N N . LEU A 1 164 ? 0.394 -2.561 -0.447 1.00 98.12 164 LEU A N 1
ATOM 1373 C CA . LEU A 1 164 ? -1.048 -2.572 -0.232 1.00 98.12 164 LEU A CA 1
ATOM 1374 C C . LEU A 1 164 ? -1.314 -2.981 1.213 1.00 98.12 164 LEU A C 1
ATOM 1376 O O . LEU A 1 164 ? -0.940 -4.077 1.620 1.00 98.12 164 LEU A O 1
ATOM 1380 N N . GLY A 1 165 ? -1.982 -2.117 1.972 1.00 97.94 165 GLY A N 1
ATOM 1381 C CA . GLY A 1 165 ? -2.387 -2.378 3.350 1.00 97.94 165 GLY A CA 1
ATOM 1382 C C . GLY A 1 165 ? -3.886 -2.180 3.540 1.00 97.94 165 GLY A C 1
ATOM 1383 O O . GLY A 1 165 ? -4.430 -1.143 3.158 1.00 97.94 165 GLY A O 1
ATOM 1384 N N . GLY A 1 166 ? -4.546 -3.166 4.148 1.00 98.25 166 GLY A N 1
ATOM 1385 C CA . GLY A 1 166 ? -5.915 -3.068 4.647 1.00 98.25 166 GLY A CA 1
ATOM 1386 C C . GLY A 1 166 ? -5.923 -3.152 6.171 1.00 98.25 166 GLY A C 1
ATOM 1387 O O . GLY A 1 166 ? -5.589 -4.197 6.730 1.00 98.25 166 GLY A O 1
ATOM 1388 N N . THR A 1 167 ? -6.311 -2.067 6.842 1.00 98.56 167 THR A N 1
ATOM 1389 C CA . THR A 1 167 ? -6.368 -1.970 8.307 1.00 98.56 167 THR A CA 1
ATOM 1390 C C . THR A 1 167 ? -7.804 -1.807 8.777 1.00 98.56 167 THR A C 1
ATOM 1392 O O . THR A 1 167 ? -8.483 -0.849 8.414 1.00 98.56 167 THR A O 1
ATOM 1395 N N . ILE A 1 168 ? -8.271 -2.719 9.620 1.00 98.50 168 ILE A N 1
ATOM 1396 C CA . ILE A 1 168 ? -9.571 -2.636 10.280 1.00 98.50 168 ILE A CA 1
ATOM 1397 C C . ILE A 1 168 ? -9.355 -2.074 11.674 1.00 98.50 168 ILE A C 1
ATOM 1399 O O . ILE A 1 168 ? -8.566 -2.608 12.453 1.00 98.50 168 ILE A O 1
ATOM 1403 N N . ILE A 1 169 ? -10.068 -0.992 11.970 1.00 98.50 169 ILE A N 1
ATOM 1404 C CA . ILE A 1 169 ? -10.086 -0.374 13.290 1.00 98.50 169 ILE A CA 1
ATOM 1405 C C . ILE A 1 169 ? -11.491 -0.524 13.855 1.00 98.50 169 ILE A C 1
ATOM 1407 O O . ILE A 1 169 ? -12.457 -0.031 13.265 1.00 98.50 169 ILE A O 1
ATOM 1411 N N . LYS A 1 170 ? -11.593 -1.201 14.997 1.00 98.50 170 LYS A N 1
ATOM 1412 C CA . LYS A 1 170 ? -12.811 -1.328 15.798 1.00 98.50 170 LYS A CA 1
ATOM 1413 C C . LYS A 1 170 ? -12.642 -0.544 17.094 1.00 98.50 170 LYS A C 1
ATOM 1415 O O . LYS A 1 170 ? -11.624 -0.671 17.760 1.00 98.50 170 LYS A O 1
ATOM 1420 N N . ILE A 1 171 ? -13.646 0.248 17.450 1.00 98.38 171 ILE A N 1
ATOM 1421 C CA . ILE A 1 171 ? -13.718 0.994 18.705 1.00 98.38 171 ILE A CA 1
ATOM 1422 C C . ILE A 1 171 ? -14.912 0.459 19.488 1.00 98.38 171 ILE A C 1
ATOM 1424 O O . ILE A 1 171 ? -16.019 0.364 18.959 1.00 98.38 171 ILE A O 1
ATOM 1428 N N . THR A 1 172 ? -14.684 0.131 20.752 1.00 98.12 172 THR A N 1
ATOM 1429 C CA . THR A 1 172 ? -15.728 -0.208 21.723 1.00 98.12 172 THR A CA 1
ATOM 1430 C C . THR A 1 172 ? -15.594 0.699 22.931 1.00 98.12 172 THR A C 1
ATOM 1432 O O . THR A 1 172 ? -14.483 0.960 23.386 1.00 98.12 172 THR A O 1
ATOM 1435 N N . LYS A 1 173 ? -16.714 1.209 23.440 1.00 97.94 173 LYS A N 1
ATOM 1436 C CA . LYS A 1 173 ? -16.745 2.086 24.611 1.00 97.94 173 LYS A CA 1
ATOM 1437 C C . LYS A 1 173 ? -17.490 1.399 25.745 1.00 97.94 173 LYS A C 1
ATOM 1439 O O . LYS A 1 173 ? -18.640 1.006 25.576 1.00 97.94 173 LYS A O 1
ATOM 1444 N N . SER A 1 174 ? -16.846 1.293 26.899 1.00 97.75 174 SER A N 1
ATOM 1445 C CA . SER A 1 174 ? -17.440 0.747 28.119 1.00 97.75 174 SER A CA 1
ATOM 1446 C C . SER A 1 174 ? -16.947 1.543 29.319 1.00 97.75 174 SER A C 1
ATOM 1448 O O . SER A 1 174 ? -15.765 1.862 29.399 1.00 97.75 174 SER A O 1
ATOM 1450 N N . ASN A 1 175 ? -17.848 1.911 30.233 1.00 95.88 175 ASN A N 1
ATOM 1451 C CA . ASN A 1 175 ? -17.515 2.624 31.475 1.00 95.88 175 ASN A CA 1
ATOM 1452 C C . ASN A 1 175 ? -16.638 3.882 31.278 1.00 95.88 175 ASN A C 1
ATOM 1454 O O . ASN A 1 175 ? -15.767 4.188 32.087 1.00 95.88 175 ASN A O 1
ATOM 1458 N N . GLY A 1 176 ? -16.847 4.611 30.174 1.00 94.56 176 GLY A N 1
ATOM 1459 C CA . GLY A 1 176 ? -16.076 5.816 29.841 1.00 94.56 176 GLY A CA 1
ATOM 1460 C C . GLY A 1 176 ? -14.661 5.565 29.298 1.00 94.56 176 GLY A C 1
ATOM 1461 O O . GLY A 1 176 ? -13.958 6.527 28.994 1.00 94.56 176 GLY A O 1
ATOM 1462 N N . GLU A 1 177 ? -14.254 4.309 29.124 1.00 97.75 177 GLU A N 1
ATOM 1463 C CA . GLU A 1 177 ? -12.996 3.903 28.497 1.00 97.75 177 GLU A CA 1
ATOM 1464 C C . GLU A 1 177 ? -13.249 3.356 27.082 1.00 97.75 177 GLU A C 1
ATOM 1466 O O . GLU A 1 177 ? -14.251 2.686 26.820 1.00 97.75 177 GLU A O 1
ATOM 1471 N N . TYR A 1 178 ? -12.341 3.653 26.154 1.00 98.31 178 TYR A N 1
ATOM 1472 C CA . TYR A 1 178 ? -12.348 3.127 24.793 1.00 98.31 178 TYR A CA 1
ATOM 1473 C C . TYR A 1 178 ? -11.345 1.984 24.673 1.00 98.31 178 TYR A C 1
ATOM 1475 O O . TYR A 1 178 ? -10.175 2.145 25.013 1.00 98.31 178 TYR A O 1
ATOM 1483 N N . THR A 1 179 ? -11.788 0.863 24.113 1.00 98.25 179 THR A N 1
ATOM 1484 C CA . THR A 1 179 ? -10.923 -0.207 23.612 1.00 98.25 179 THR A CA 1
ATOM 1485 C C . THR A 1 179 ? -10.882 -0.124 22.089 1.00 98.25 179 THR A C 1
ATOM 1487 O O . THR A 1 179 ? -11.925 -0.175 21.431 1.00 98.25 179 THR A O 1
ATOM 1490 N N . VAL A 1 180 ? -9.683 0.044 21.531 1.00 98.38 180 VAL A N 1
ATOM 1491 C CA . VAL A 1 180 ? -9.437 0.174 20.092 1.00 98.38 180 VAL A CA 1
ATOM 1492 C C . VAL A 1 180 ? -8.661 -1.046 19.609 1.00 98.38 180 VAL A C 1
ATOM 1494 O O . VAL A 1 180 ? -7.495 -1.212 19.958 1.00 98.38 180 VAL A O 1
ATOM 1497 N N . ASN A 1 181 ? -9.299 -1.889 18.802 1.00 98.50 181 ASN A N 1
ATOM 1498 C CA . ASN A 1 181 ? -8.677 -3.051 18.178 1.00 98.50 181 ASN A CA 1
ATOM 1499 C C . ASN A 1 181 ? -8.280 -2.698 16.744 1.00 98.50 181 ASN A C 1
ATOM 1501 O O . ASN A 1 181 ? -9.139 -2.409 15.906 1.00 98.50 181 ASN A O 1
ATOM 1505 N N . CYS A 1 182 ? -6.983 -2.742 16.460 1.00 98.50 182 CYS A N 1
ATOM 1506 C CA . CYS A 1 182 ? -6.419 -2.498 15.140 1.00 98.50 182 CYS A CA 1
ATOM 1507 C C . CYS A 1 182 ? -5.846 -3.800 14.582 1.00 98.50 182 CYS A C 1
ATOM 1509 O O . CYS A 1 182 ? -5.019 -4.458 15.221 1.00 98.50 182 CYS A O 1
ATOM 1511 N N . ARG A 1 183 ? -6.284 -4.188 13.385 1.00 98.44 183 ARG A N 1
ATOM 1512 C CA . ARG A 1 183 ? -5.798 -5.379 12.680 1.00 98.44 183 ARG A CA 1
ATOM 1513 C C . ARG A 1 183 ? -5.479 -5.024 11.240 1.00 98.44 183 ARG A C 1
ATOM 1515 O O . ARG A 1 183 ? -6.344 -4.517 10.531 1.00 98.44 183 ARG A O 1
ATOM 1522 N N . GLN A 1 184 ? -4.251 -5.279 10.813 1.00 98.38 184 GLN A N 1
ATOM 1523 C CA . GLN A 1 184 ? -3.783 -4.982 9.468 1.00 98.38 184 GLN A CA 1
ATOM 1524 C C . GLN A 1 184 ? -3.289 -6.238 8.773 1.00 98.38 184 GLN A C 1
ATOM 1526 O O . GLN A 1 184 ? -2.461 -6.976 9.303 1.00 98.38 184 GLN A O 1
ATOM 1531 N N . ALA A 1 185 ? -3.774 -6.419 7.549 1.00 98.44 185 ALA A N 1
ATOM 1532 C CA . ALA A 1 185 ? -3.191 -7.315 6.568 1.00 98.44 185 ALA A CA 1
ATOM 1533 C C . ALA A 1 185 ? -2.571 -6.452 5.468 1.00 98.44 185 ALA A C 1
ATOM 1535 O O . ALA A 1 185 ? -3.263 -5.650 4.836 1.00 98.44 185 ALA A O 1
ATOM 1536 N N . ALA A 1 186 ? -1.268 -6.592 5.261 1.00 98.38 186 ALA A N 1
ATOM 1537 C CA . ALA A 1 186 ? -0.536 -5.843 4.259 1.00 98.38 186 ALA A CA 1
ATOM 1538 C C . ALA A 1 186 ? 0.335 -6.761 3.405 1.00 98.38 186 ALA A C 1
ATOM 1540 O O . ALA A 1 186 ? 0.654 -7.893 3.770 1.00 98.38 186 ALA A O 1
ATOM 1541 N N . VAL A 1 187 ? 0.708 -6.273 2.231 1.00 98.25 187 VAL A N 1
ATOM 1542 C CA . VAL A 1 187 ? 1.636 -6.944 1.336 1.00 98.25 187 VAL A CA 1
ATOM 1543 C C . VAL A 1 187 ? 2.517 -5.913 0.654 1.00 98.25 187 VAL A C 1
ATOM 1545 O O . VAL A 1 187 ? 2.037 -4.920 0.105 1.00 98.25 187 VAL A O 1
ATOM 1548 N N . SER A 1 188 ? 3.820 -6.173 0.686 1.00 97.44 188 SER A N 1
ATOM 1549 C CA . SER A 1 188 ? 4.795 -5.469 -0.137 1.00 97.44 188 SER A CA 1
ATOM 1550 C C . SER A 1 188 ? 5.122 -6.332 -1.348 1.00 97.44 188 SER A C 1
ATOM 1552 O O . SER A 1 188 ? 5.497 -7.494 -1.203 1.00 97.44 188 SER A O 1
ATOM 1554 N N . ALA A 1 189 ? 4.974 -5.775 -2.540 1.00 96.75 189 ALA A N 1
ATOM 1555 C CA . ALA A 1 189 ? 5.213 -6.436 -3.807 1.00 96.75 189 ALA A CA 1
ATOM 1556 C C . ALA A 1 189 ? 6.373 -5.775 -4.556 1.00 96.75 189 ALA A C 1
ATOM 1558 O O . ALA A 1 189 ? 6.513 -4.551 -4.551 1.00 96.75 189 ALA A O 1
ATOM 1559 N N . LEU A 1 190 ? 7.188 -6.590 -5.220 1.00 95.50 190 LEU A N 1
ATOM 1560 C CA . LEU A 1 190 ? 8.237 -6.136 -6.127 1.00 95.50 190 LEU A CA 1
ATOM 1561 C C . LEU A 1 190 ? 7.749 -6.308 -7.564 1.00 95.50 190 LEU A C 1
ATOM 1563 O O . LEU A 1 190 ? 7.433 -7.421 -7.974 1.00 95.50 190 LEU A O 1
ATOM 1567 N N . ILE A 1 191 ? 7.669 -5.219 -8.316 1.00 94.50 191 ILE A N 1
ATOM 1568 C CA . ILE A 1 191 ? 7.088 -5.178 -9.658 1.00 94.50 191 ILE A CA 1
ATOM 1569 C C . ILE A 1 191 ? 8.190 -4.910 -10.670 1.00 94.50 191 ILE A C 1
ATOM 1571 O O . ILE A 1 191 ? 8.956 -3.959 -10.516 1.00 94.50 191 ILE A O 1
ATOM 1575 N N . GLN A 1 192 ? 8.211 -5.693 -11.741 1.00 91.75 192 GLN A N 1
ATOM 1576 C CA . GLN A 1 192 ? 9.012 -5.423 -12.924 1.00 91.75 192 GLN A CA 1
ATOM 1577 C C . GLN A 1 192 ? 8.152 -4.723 -13.973 1.00 91.75 192 GLN A C 1
ATOM 1579 O O . GLN A 1 192 ? 7.116 -5.242 -14.396 1.00 91.75 192 GLN A O 1
ATOM 1584 N N . ALA A 1 193 ? 8.577 -3.527 -14.369 1.00 88.12 193 ALA A N 1
ATOM 1585 C CA . ALA A 1 193 ? 7.909 -2.716 -15.379 1.00 88.12 193 ALA A CA 1
ATOM 1586 C C . ALA A 1 193 ? 8.967 -2.014 -16.229 1.00 88.12 193 ALA A C 1
ATOM 1588 O O . ALA A 1 193 ? 9.293 -0.844 -16.023 1.00 88.12 193 ALA A O 1
ATOM 1589 N N . THR A 1 194 ? 9.521 -2.780 -17.158 1.00 85.81 194 THR A N 1
ATOM 1590 C CA . THR A 1 194 ? 10.692 -2.423 -17.950 1.00 85.81 194 THR A CA 1
ATOM 1591 C C . THR A 1 194 ? 10.306 -2.090 -19.384 1.00 85.81 194 THR A C 1
ATOM 1593 O O . THR A 1 194 ? 9.378 -2.658 -19.974 1.00 85.81 194 THR A O 1
ATOM 1596 N N . ARG A 1 195 ? 11.015 -1.118 -19.951 1.00 83.75 195 ARG A N 1
ATOM 1597 C CA . ARG A 1 195 ? 11.039 -0.84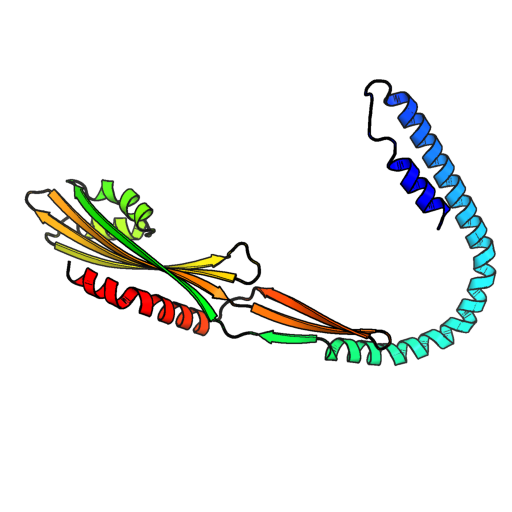3 -21.383 1.00 83.75 195 ARG A CA 1
ATOM 1598 C C . ARG A 1 195 ? 12.402 -1.277 -21.891 1.00 83.75 195 ARG A C 1
ATOM 1600 O O . ARG A 1 195 ? 13.418 -0.754 -21.445 1.00 83.75 195 ARG A O 1
ATOM 1607 N N . THR A 1 196 ? 12.416 -2.237 -22.804 1.00 81.31 196 THR A N 1
ATOM 1608 C CA . THR A 1 196 ? 13.658 -2.793 -23.333 1.00 81.31 196 THR A CA 1
ATOM 1609 C C . THR A 1 196 ? 13.912 -2.183 -24.705 1.00 81.31 196 THR A C 1
ATOM 1611 O O . THR A 1 196 ? 13.174 -2.432 -25.666 1.00 81.31 196 THR A O 1
ATOM 1614 N N . GLN A 1 197 ? 14.959 -1.365 -24.810 1.00 79.44 197 GLN A N 1
ATOM 1615 C CA . GLN A 1 197 ? 15.464 -0.878 -26.089 1.00 79.44 197 GLN A CA 1
ATOM 1616 C C . GLN A 1 197 ? 16.527 -1.840 -26.612 1.00 79.44 197 GLN A C 1
ATOM 1618 O O . GLN A 1 197 ? 17.622 -1.970 -26.062 1.00 79.44 197 GLN A O 1
ATOM 1623 N N . HIS A 1 198 ? 16.209 -2.504 -27.720 1.00 77.06 198 HIS A N 1
ATOM 1624 C CA . HIS A 1 198 ? 17.171 -3.291 -28.470 1.00 77.06 198 HIS A CA 1
ATOM 1625 C C . HIS A 1 198 ? 17.896 -2.376 -29.445 1.00 77.06 198 HIS A C 1
ATOM 1627 O O . HIS A 1 198 ? 17.294 -1.879 -30.400 1.00 77.06 198 HIS A O 1
ATOM 1633 N N . ARG A 1 199 ? 19.195 -2.181 -29.215 1.00 73.44 199 ARG A N 1
ATOM 1634 C CA . ARG A 1 199 ? 20.076 -1.470 -30.140 1.00 73.44 199 ARG A CA 1
ATOM 1635 C C . ARG A 1 199 ? 20.981 -2.469 -30.831 1.00 73.44 199 ARG A C 1
ATOM 1637 O O . ARG A 1 199 ? 21.841 -3.104 -30.213 1.00 73.44 199 ARG A O 1
ATOM 1644 N N . TYR A 1 200 ? 20.799 -2.590 -32.135 1.00 69.19 200 TYR A N 1
ATOM 1645 C CA . TYR A 1 200 ? 21.703 -3.325 -32.996 1.00 69.19 200 TYR A CA 1
ATOM 1646 C C . TYR A 1 200 ? 22.772 -2.355 -33.504 1.00 69.19 200 TYR A C 1
ATOM 1648 O O . TYR A 1 200 ? 22.497 -1.244 -33.943 1.00 69.19 200 TYR A O 1
ATOM 1656 N N . ARG A 1 201 ? 24.043 -2.736 -33.399 1.00 65.69 201 ARG A N 1
ATOM 1657 C CA . ARG A 1 201 ? 25.112 -2.006 -34.081 1.00 65.69 201 ARG A CA 1
ATOM 1658 C C . ARG A 1 201 ? 25.861 -2.987 -34.954 1.00 65.69 201 ARG A C 1
ATOM 1660 O O . ARG A 1 201 ? 26.565 -3.860 -34.446 1.00 65.69 201 ARG A O 1
ATOM 1667 N N . ARG A 1 202 ? 25.699 -2.847 -36.269 1.00 59.69 202 ARG A N 1
ATOM 1668 C CA . ARG A 1 202 ? 26.509 -3.561 -37.261 1.00 59.69 202 ARG A CA 1
ATOM 1669 C C . ARG A 1 202 ? 27.689 -2.683 -37.663 1.00 59.69 202 ARG A C 1
ATOM 1671 O O . ARG A 1 202 ? 27.505 -1.634 -38.278 1.00 59.69 202 ARG A O 1
ATOM 1678 N N . LEU A 1 203 ? 28.902 -3.095 -37.304 1.00 58.91 203 LEU A N 1
ATOM 1679 C CA . LEU A 1 203 ? 30.134 -2.456 -37.765 1.00 58.91 203 LEU A CA 1
ATOM 1680 C C . LEU A 1 203 ? 31.075 -3.542 -38.295 1.00 58.91 203 LEU A C 1
ATOM 1682 O O . LEU A 1 203 ? 31.454 -4.429 -37.539 1.00 58.91 203 LEU A O 1
ATOM 1686 N N . LEU A 1 204 ? 31.436 -3.469 -39.583 1.00 55.97 204 LEU A N 1
ATOM 1687 C CA . LEU A 1 204 ? 32.450 -4.330 -40.220 1.00 55.97 204 LEU A CA 1
ATOM 1688 C C . LEU A 1 204 ? 32.266 -5.836 -39.928 1.00 55.97 204 LEU A C 1
ATOM 1690 O O . LEU A 1 204 ? 33.166 -6.491 -39.421 1.00 55.97 204 LEU A O 1
ATOM 1694 N N . GLY A 1 205 ? 31.077 -6.383 -40.198 1.00 60.22 205 GLY A N 1
ATOM 1695 C CA . GLY A 1 205 ? 30.800 -7.820 -40.029 1.00 60.22 205 GLY A CA 1
ATOM 1696 C C . GLY A 1 205 ? 30.536 -8.279 -38.589 1.00 60.22 205 GLY A C 1
ATOM 1697 O O . GLY A 1 205 ? 30.003 -9.366 -38.395 1.00 60.22 205 GLY A O 1
ATOM 1698 N N . HIS A 1 206 ? 30.795 -7.443 -37.580 1.00 58.00 206 HIS A N 1
ATOM 1699 C CA . HIS A 1 206 ? 30.438 -7.735 -36.194 1.00 58.00 206 HIS A CA 1
ATOM 1700 C C . HIS A 1 206 ? 29.112 -7.069 -35.812 1.00 58.00 206 HIS A C 1
ATOM 1702 O O . HIS A 1 206 ? 28.913 -5.863 -35.993 1.00 58.00 206 HIS A O 1
ATOM 1708 N N . SER A 1 207 ? 28.196 -7.867 -35.261 1.00 67.56 207 SER A N 1
ATOM 1709 C CA . SER A 1 207 ? 26.968 -7.384 -34.632 1.00 67.56 207 SER A CA 1
ATOM 1710 C C . SER A 1 207 ? 27.157 -7.395 -33.121 1.00 67.56 207 SER A C 1
ATOM 1712 O O . SER A 1 207 ? 27.395 -8.449 -32.536 1.00 67.56 207 SER A O 1
ATOM 1714 N N . ARG A 1 208 ? 27.046 -6.227 -32.484 1.00 69.69 208 ARG A N 1
ATOM 1715 C CA . ARG A 1 208 ? 26.858 -6.141 -31.031 1.00 69.69 208 ARG A CA 1
ATOM 1716 C C . ARG A 1 208 ? 25.402 -5.806 -30.748 1.00 69.69 208 ARG A C 1
ATOM 1718 O O . ARG A 1 208 ? 24.846 -4.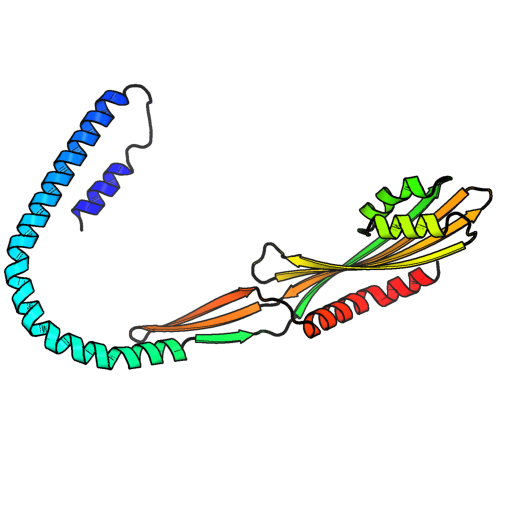893 -31.364 1.00 69.69 208 ARG A O 1
ATOM 1725 N N . ARG A 1 209 ? 24.801 -6.574 -29.841 1.00 70.50 209 ARG A N 1
ATOM 1726 C CA . ARG A 1 209 ? 23.469 -6.319 -29.297 1.00 70.50 209 ARG A CA 1
ATOM 1727 C C . ARG A 1 209 ? 23.651 -5.625 -27.960 1.00 70.50 209 ARG A C 1
ATOM 1729 O O . ARG A 1 209 ? 24.351 -6.147 -27.097 1.00 70.50 209 ARG A O 1
ATOM 1736 N N . HIS A 1 210 ? 23.046 -4.458 -27.821 1.00 74.56 210 HIS A N 1
ATOM 1737 C CA . HIS A 1 210 ? 22.923 -3.779 -26.543 1.00 74.56 210 HIS A CA 1
ATOM 1738 C C . HIS A 1 210 ? 21.448 -3.788 -26.148 1.00 74.56 210 HIS A C 1
ATOM 1740 O O . HIS A 1 210 ? 20.578 -3.520 -26.981 1.00 74.56 210 HIS A O 1
ATOM 1746 N N . HIS A 1 211 ? 21.197 -4.164 -24.898 1.00 75.62 211 HIS A N 1
ATOM 1747 C CA . HIS A 1 211 ? 19.886 -4.120 -24.275 1.00 75.62 211 HIS A CA 1
ATOM 1748 C C . HIS A 1 211 ? 19.957 -3.030 -23.220 1.00 75.62 211 HIS A C 1
ATOM 1750 O O . HIS A 1 211 ? 20.613 -3.212 -22.197 1.00 75.62 211 HIS A O 1
ATOM 1756 N N . ASP A 1 212 ? 19.335 -1.896 -23.514 1.00 80.00 212 ASP A N 1
ATOM 1757 C CA . ASP A 1 212 ? 19.177 -0.829 -22.538 1.00 80.00 212 ASP A CA 1
ATOM 1758 C C . ASP A 1 212 ? 17.795 -1.032 -21.907 1.00 80.00 212 ASP A C 1
ATOM 1760 O O . ASP A 1 212 ? 16.778 -1.031 -22.609 1.00 80.00 212 ASP A O 1
ATOM 1764 N N . VAL A 1 213 ? 17.774 -1.306 -20.602 1.00 81.12 213 VAL A N 1
ATOM 1765 C CA . VAL A 1 213 ? 16.540 -1.442 -19.828 1.00 81.12 213 VAL A CA 1
ATOM 1766 C C . VAL A 1 213 ? 16.285 -0.112 -19.147 1.00 81.12 213 VAL A C 1
ATOM 1768 O O . VAL A 1 213 ? 17.142 0.420 -18.440 1.00 81.12 213 VAL A O 1
ATOM 1771 N N . GLU A 1 214 ? 15.117 0.453 -19.420 1.00 82.25 214 GLU A N 1
ATOM 1772 C CA . GLU A 1 214 ? 14.696 1.715 -18.840 1.00 82.25 214 GLU A CA 1
ATOM 1773 C C . GLU A 1 214 ? 13.399 1.540 -18.062 1.00 82.25 214 GLU A C 1
ATOM 1775 O O . GLU A 1 214 ? 12.494 0.778 -18.424 1.00 82.25 214 GLU A O 1
ATOM 1780 N N . TRP A 1 215 ? 13.304 2.306 -16.984 1.00 82.94 215 TRP A N 1
ATOM 1781 C CA . TRP A 1 215 ? 12.083 2.450 -16.218 1.00 82.94 215 TRP A CA 1
ATOM 1782 C C . TRP A 1 215 ? 10.969 3.038 -17.088 1.00 82.94 215 TRP A C 1
ATOM 1784 O O . TRP A 1 215 ? 11.191 3.955 -17.882 1.00 82.94 215 TRP A O 1
ATOM 1794 N N . ARG A 1 216 ? 9.733 2.573 -16.879 1.00 87.88 216 ARG A N 1
ATOM 1795 C CA . ARG A 1 216 ? 8.542 3.205 -17.463 1.00 87.88 216 ARG A CA 1
ATOM 1796 C C . ARG A 1 216 ? 7.423 3.389 -16.455 1.00 87.88 216 ARG A C 1
ATOM 1798 O O . ARG A 1 216 ? 7.323 2.648 -15.476 1.00 87.88 216 ARG A O 1
ATOM 1805 N N . ALA A 1 217 ? 6.548 4.354 -16.730 1.00 88.75 217 ALA A N 1
ATOM 1806 C CA . ALA A 1 217 ? 5.277 4.529 -16.033 1.00 88.75 217 ALA A CA 1
ATOM 1807 C C . ALA A 1 217 ? 4.377 3.287 -16.183 1.00 88.75 217 ALA A C 1
ATOM 1809 O O . ALA A 1 217 ? 4.340 2.663 -17.248 1.00 88.75 217 ALA A O 1
ATOM 1810 N N . LEU A 1 218 ? 3.660 2.942 -15.110 1.00 91.31 218 LEU A N 1
ATOM 1811 C CA . LEU A 1 218 ? 2.591 1.946 -15.157 1.00 91.31 218 LEU A CA 1
ATOM 1812 C C . LEU A 1 218 ? 1.341 2.584 -15.765 1.00 91.31 218 LEU A C 1
ATOM 1814 O O . LEU A 1 218 ? 0.983 3.712 -15.426 1.00 91.31 218 LEU A O 1
ATOM 1818 N N . THR A 1 219 ? 0.675 1.853 -16.646 1.00 93.50 219 THR A N 1
ATOM 1819 C CA . THR A 1 219 ? -0.648 2.225 -17.157 1.00 93.50 219 THR A CA 1
ATOM 1820 C C . THR A 1 219 ? -1.726 1.956 -16.105 1.00 93.50 219 THR A C 1
ATOM 1822 O O . THR A 1 219 ? -1.526 1.177 -15.172 1.00 93.50 219 THR A O 1
ATOM 1825 N N . ALA A 1 220 ? -2.902 2.570 -16.254 1.00 94.56 220 ALA A N 1
ATOM 1826 C CA . ALA A 1 220 ? -4.011 2.371 -15.318 1.00 94.56 220 ALA A CA 1
ATOM 1827 C C . ALA A 1 220 ? -4.442 0.894 -15.207 1.00 94.56 220 ALA A C 1
ATOM 1829 O O . ALA A 1 220 ? -4.698 0.408 -14.107 1.00 94.56 220 ALA A O 1
ATOM 1830 N N . SER A 1 221 ? -4.461 0.157 -16.323 1.00 95.69 221 SER A N 1
ATOM 1831 C CA . SER A 1 221 ? -4.782 -1.276 -16.336 1.00 95.69 221 SER A CA 1
ATOM 1832 C C . SER A 1 221 ? -3.746 -2.112 -15.588 1.00 95.69 221 SER A C 1
ATOM 1834 O O . SER A 1 221 ? -4.107 -3.034 -14.865 1.00 95.69 221 SER A O 1
ATOM 1836 N N . GLU A 1 222 ? -2.463 -1.772 -15.714 1.00 94.56 222 GLU A N 1
ATOM 1837 C CA . GLU A 1 222 ? -1.382 -2.462 -15.002 1.00 94.56 222 GLU A CA 1
ATOM 1838 C C . GLU A 1 222 ? -1.422 -2.175 -13.499 1.00 94.56 222 GLU A C 1
ATOM 1840 O O . GLU A 1 222 ? -1.223 -3.081 -12.695 1.00 94.56 222 GLU A O 1
ATOM 1845 N N . ILE A 1 223 ? -1.737 -0.936 -13.108 1.00 95.44 223 ILE A N 1
ATOM 1846 C CA . ILE A 1 223 ? -1.965 -0.570 -11.703 1.00 95.44 223 ILE A CA 1
ATOM 1847 C C . ILE A 1 223 ? -3.114 -1.401 -11.123 1.00 95.44 223 ILE A C 1
ATOM 1849 O O . ILE A 1 223 ? -2.976 -1.957 -10.034 1.00 95.44 223 ILE A O 1
ATOM 1853 N N . GLN A 1 224 ? -4.223 -1.527 -11.859 1.00 96.44 224 GLN A N 1
ATOM 1854 C CA . GLN A 1 224 ? -5.363 -2.340 -11.436 1.00 96.44 224 GLN A CA 1
ATOM 1855 C C . GLN A 1 224 ? -4.996 -3.824 -11.322 1.00 96.44 224 GLN A C 1
ATOM 1857 O O . GLN A 1 224 ? -5.408 -4.484 -10.369 1.00 96.44 224 GLN A O 1
ATOM 1862 N N . GLN A 1 225 ? -4.206 -4.349 -12.262 1.00 96.38 225 GLN A N 1
ATOM 1863 C CA . GLN A 1 225 ? -3.720 -5.725 -12.211 1.00 96.38 225 GLN A CA 1
ATOM 1864 C C . GLN A 1 225 ? -2.888 -5.963 -10.946 1.00 96.38 225 GLN A C 1
ATOM 1866 O O . GLN A 1 225 ? -3.195 -6.876 -10.182 1.00 96.38 225 GLN A O 1
ATOM 1871 N N . VAL A 1 226 ? -1.891 -5.112 -10.683 1.00 96.38 226 VAL A N 1
ATOM 1872 C CA . VAL A 1 226 ? -1.057 -5.218 -9.476 1.00 96.38 226 VAL A CA 1
ATOM 1873 C C . VAL A 1 226 ? -1.908 -5.111 -8.213 1.00 96.38 226 VAL A C 1
ATOM 1875 O O . VAL A 1 226 ? -1.720 -5.889 -7.280 1.00 96.38 226 VAL A O 1
ATOM 1878 N N . TYR A 1 227 ? -2.868 -4.182 -8.179 1.00 97.31 227 TYR A N 1
ATOM 1879 C CA . TYR A 1 227 ? -3.792 -4.053 -7.055 1.00 97.31 227 TYR A CA 1
ATOM 1880 C C . TYR A 1 227 ? -4.558 -5.356 -6.806 1.00 97.31 227 TYR A C 1
ATOM 1882 O O . TYR A 1 227 ? -4.597 -5.826 -5.671 1.00 97.31 227 TYR A O 1
ATOM 1890 N N . ASN A 1 228 ? -5.129 -5.960 -7.852 1.00 97.62 228 ASN A N 1
ATOM 1891 C CA . ASN A 1 228 ? -5.885 -7.206 -7.740 1.00 97.62 228 ASN A CA 1
ATOM 1892 C C . ASN A 1 228 ? -4.996 -8.357 -7.248 1.00 97.62 228 ASN A C 1
ATOM 1894 O O . ASN A 1 228 ? -5.392 -9.091 -6.344 1.00 97.62 228 ASN A O 1
ATOM 1898 N N . GLU A 1 229 ? -3.785 -8.490 -7.797 1.00 97.62 229 GLU A N 1
ATOM 1899 C CA . GLU A 1 229 ? -2.822 -9.512 -7.380 1.00 97.62 229 GLU A CA 1
ATOM 1900 C C . GLU A 1 229 ? -2.423 -9.351 -5.906 1.00 97.62 229 GLU A C 1
ATOM 1902 O O . GLU A 1 229 ? -2.491 -10.316 -5.144 1.00 97.62 229 GLU A O 1
ATOM 1907 N N . CYS A 1 230 ? -2.094 -8.131 -5.469 1.00 97.44 230 CYS A N 1
ATOM 1908 C CA . CYS A 1 230 ? -1.811 -7.828 -4.065 1.00 97.44 230 CYS A CA 1
ATOM 1909 C C . CYS A 1 230 ? -3.030 -8.085 -3.164 1.00 97.44 230 CYS A C 1
ATOM 1911 O O . CYS A 1 230 ? -2.897 -8.672 -2.090 1.00 97.44 230 CYS A O 1
ATOM 1913 N N . ASN A 1 231 ? -4.227 -7.674 -3.588 1.00 97.88 231 ASN A N 1
ATOM 1914 C CA . ASN A 1 231 ? -5.449 -7.840 -2.806 1.00 97.88 231 ASN A CA 1
ATOM 1915 C C . ASN A 1 231 ? -5.780 -9.323 -2.592 1.00 97.88 231 ASN A C 1
ATOM 1917 O O . ASN A 1 231 ? -6.145 -9.716 -1.485 1.00 97.88 231 ASN A O 1
ATOM 1921 N N . ASN A 1 232 ? -5.566 -10.164 -3.606 1.00 98.06 232 ASN A N 1
ATOM 1922 C CA . ASN A 1 232 ? -5.746 -11.611 -3.496 1.00 98.06 232 ASN A CA 1
ATOM 1923 C C . ASN A 1 232 ? -4.835 -12.243 -2.429 1.00 98.06 232 ASN A C 1
ATOM 1925 O O . ASN A 1 232 ? -5.239 -13.215 -1.795 1.00 98.06 232 ASN A O 1
ATOM 1929 N N . GLN A 1 233 ? -3.651 -11.676 -2.170 1.00 98.00 233 GLN A N 1
ATOM 1930 C CA . GLN A 1 233 ? -2.757 -12.166 -1.111 1.00 98.00 233 GLN A CA 1
ATOM 1931 C C . GLN A 1 233 ? -3.277 -11.861 0.301 1.00 98.00 233 GLN A C 1
ATOM 1933 O O . GLN A 1 233 ? -3.017 -12.620 1.235 1.00 98.00 233 GLN A O 1
ATOM 1938 N N . ILE A 1 234 ? -4.011 -10.758 0.482 1.00 97.69 234 ILE A N 1
ATOM 1939 C CA . ILE A 1 234 ? -4.448 -10.295 1.809 1.00 97.69 234 ILE A CA 1
ATOM 1940 C C . ILE A 1 234 ? -5.934 -10.543 2.095 1.00 97.69 234 ILE A C 1
ATOM 1942 O O . ILE A 1 234 ? -6.328 -10.524 3.261 1.00 97.69 234 ILE A O 1
ATOM 1946 N N . VAL A 1 235 ? -6.761 -10.809 1.077 1.00 97.44 235 VAL A N 1
ATOM 1947 C CA . VAL A 1 235 ? -8.231 -10.875 1.197 1.00 97.44 235 VAL A CA 1
ATOM 1948 C C . VAL A 1 235 ? -8.709 -11.884 2.243 1.00 97.44 235 VAL A C 1
ATOM 1950 O O . VAL A 1 235 ? -9.615 -11.574 3.014 1.00 97.44 235 VAL A O 1
ATOM 1953 N N . GLY A 1 236 ? -8.074 -13.058 2.331 1.00 97.31 236 GLY A N 1
ATOM 1954 C CA . GLY A 1 236 ? -8.436 -14.083 3.313 1.00 97.31 236 GLY A CA 1
ATOM 1955 C C . GLY A 1 236 ? -8.256 -13.593 4.752 1.00 97.31 236 GLY A C 1
ATOM 1956 O O . GLY A 1 236 ? -9.175 -13.680 5.565 1.00 97.31 236 GLY A O 1
ATOM 1957 N N . ARG A 1 237 ? -7.100 -12.985 5.046 1.00 97.00 237 ARG A N 1
ATOM 1958 C CA . ARG A 1 237 ? -6.797 -12.416 6.370 1.00 97.00 237 ARG A CA 1
ATOM 1959 C C . ARG A 1 237 ? -7.663 -11.202 6.672 1.00 97.00 237 ARG A C 1
ATOM 1961 O O . ARG A 1 237 ? -8.198 -11.082 7.768 1.00 97.00 237 ARG A O 1
ATOM 1968 N N . LEU A 1 238 ? -7.857 -10.332 5.685 1.00 96.69 238 LEU A N 1
ATOM 1969 C CA . LEU A 1 238 ? -8.694 -9.151 5.840 1.00 96.69 238 LEU A CA 1
ATOM 1970 C C . LEU A 1 238 ? -10.145 -9.532 6.158 1.00 96.69 238 LEU A C 1
ATOM 1972 O O . LEU A 1 238 ? -10.772 -8.893 6.996 1.00 96.69 238 LEU A O 1
ATOM 1976 N N . ASN A 1 239 ? -10.671 -10.591 5.535 1.00 97.00 239 ASN A N 1
ATOM 1977 C CA . ASN A 1 239 ? -11.997 -11.118 5.851 1.00 97.00 239 ASN A CA 1
ATOM 1978 C C . ASN A 1 239 ? -12.068 -11.708 7.265 1.00 97.00 239 ASN A C 1
ATOM 1980 O O . ASN A 1 239 ? -13.056 -11.463 7.951 1.00 97.00 239 ASN A O 1
ATOM 1984 N N . ALA A 1 240 ? -11.022 -12.391 7.742 1.00 96.94 240 ALA A N 1
ATOM 1985 C CA . ALA A 1 240 ? -10.952 -12.830 9.138 1.00 96.94 240 ALA A CA 1
ATOM 1986 C C . ALA A 1 240 ? -10.991 -11.633 10.108 1.00 96.94 240 ALA A C 1
ATOM 1988 O O . ALA A 1 240 ? -11.760 -11.629 11.068 1.00 96.94 240 ALA A O 1
ATOM 1989 N N . TYR A 1 241 ? -10.250 -10.563 9.806 1.00 97.12 241 TYR A N 1
ATOM 1990 C CA . TYR A 1 241 ? -10.244 -9.342 10.614 1.00 97.12 241 TYR A CA 1
ATOM 1991 C C . TYR A 1 241 ? -11.558 -8.557 10.585 1.00 97.12 241 TYR A C 1
ATOM 1993 O O . TYR A 1 241 ? -11.810 -7.771 11.493 1.00 97.12 241 TYR A O 1
ATOM 2001 N N . LYS A 1 242 ? -12.439 -8.759 9.598 1.00 94.25 242 LYS A N 1
ATOM 2002 C CA . LYS A 1 242 ? -13.773 -8.128 9.612 1.00 94.25 242 LYS A CA 1
ATOM 2003 C C . LYS A 1 242 ? -14.643 -8.635 10.762 1.00 94.25 242 LYS A C 1
ATOM 2005 O O . LYS A 1 242 ? -15.525 -7.894 11.205 1.00 94.25 242 LYS A O 1
ATOM 2010 N N . ASN A 1 243 ? -14.365 -9.833 11.272 1.00 93.06 243 ASN A N 1
ATOM 2011 C CA . ASN A 1 243 ? -15.168 -10.488 12.302 1.00 93.06 243 ASN A CA 1
ATOM 2012 C C . ASN A 1 243 ? -14.761 -10.132 13.741 1.00 93.06 243 ASN A C 1
ATOM 2014 O O . ASN A 1 243 ? -15.460 -10.538 14.663 1.00 93.06 243 ASN A O 1
ATOM 2018 N N . ILE A 1 244 ? -13.683 -9.362 13.943 1.00 87.88 244 ILE A N 1
ATOM 2019 C CA . ILE A 1 244 ? -13.250 -8.907 15.280 1.00 87.88 244 ILE A CA 1
ATOM 2020 C C . ILE A 1 244 ? -14.259 -7.967 15.922 1.00 87.88 244 ILE A C 1
ATOM 2022 O O . ILE A 1 244 ? -14.462 -8.051 17.147 1.00 87.88 244 ILE A O 1
#

Sequence (244 aa):
MLLILALFSLANSYEEDYFMEENGLRKKLKKAFMKAGHAVHKVGHAVHKITKPITRPIQKITKPIVKPVRKLVRPIRKWIHDRDQKETTEPVRVIRFNPTNLERDYKTRNLESLIQQIANEFHLDVQKVAMFFRLNKWSLYSKKLFNRIDFGQVQDKDQRSAYLGGTIIKITKSNGEYTVNCRQAAVSALIQATRTQHRYRRLLGHSRRHHDVEWRALTASEIQQVYNECNNQIVGRLNAYKNI

pLDDT: mean 80.26, std 18.7, range [36.81, 98.56]

Organism: Trichomonas vaginalis (strain ATCC PRA-98 / G3) (NCBI:txid412133)

Secondary structure (DSSP, 8-state):
-HHHHHHHHHHSS--SS--S-HHHHHHHHHHHHHHHHHHHHHHHHHHHHHHHHHHHHHHHHHHHHHHHHHHHHHHHHHHHHHHTEEEEEPPPEEEEEEEEEEEEEEEES-GGGGHHHHHHHTT--HHHHHHHHHHHTT-SEEEEEEEEEEEEE-SSTTEEEEEEEEEEEEEEEETTEEEEEEEEEEEEEEEE-EEEEEEEEEETTEEEEEEEEEE-PPPHHHHHHHHHHHHHHHHHHHHHHHT-

Foldseek 3Di:
DVVVVVVVVVVVPPPDDDDDPPPPVVVVVVVVVVVVVVVVVVVVVVVCVVCVVVVVVVCVVCVVVVVVVCVVVVVVVVVVQVVQKDKDWDAKDWPDKDKDKDKDKDKDLDQLVCLVVCCVVQVHDSVVSVVVCVVCVPPQKDKDKDWDWDKAPDPDFFKIKIKIKIKMWMWHDDPSMIMIIIIMIMMIIIMGGWIWIWGWDDDPNDTDTDTDIGDDDDDPVSVVVVVVVRCVVRVVVSVVVVVD

Radius of gyration: 35.52 Å; chains: 1; bounding box: 79×44×87 Å